Protein 6C10 (pdb70)

B-factor: mean 39.59, std 17.22, range [20.06, 131.2]

Sequence (244 aa):
DHPPVFQKKFYIGGVSEDARMFASVLRVKATDRDTGNYSAMAYRLIIPPIKEGKEGFVVETYTGLIKTAMLFHNMRRSYFKFQVIATDDYGKGLSGKADVLVSSVVNQLDMQVIVSNVPPTLVEKKIEDLTEILDRYVQEQIPGAKVVVESIGARRHGDAYSLEDYSKCDLTVYAIDPQTNRAIDRNELFKFLDGKLLDINKDFQPYYGEGGRILEIRTPEAVTSIKKRGESLGYTEGASRLVPR

Secondary structure (DSSP, 8-state):
---EEES-SEEEEEEETTPPTT-EEEE--EEETTT---TTPEEEEE----GGG---EEE-TTT-EEEE-S--TT-TT-EEEEEEEEETGGGTS-EEEEEEEEEEE-GGG-EEEEESS-HHHHHHTHHHHHHHHHHHHHHHSTT-EEEEEEEEEEEESGGG-EEEEEEEEEEEEEEETTTTEEPPHHHHHHHHHTTHHHHHHHHHHHH-TT--EEEEE--HHHHHHHHTT-SEE--TT-SS-EE-

Organism: Mus musculus (NCBI:txid10090)

Radius of gyration: 19.49 Å; Cα contacts (8 Å, |Δi|>4): 551; chains: 1; bounding box: 40×60×44 Å

Foldseek 3Di:
DDAWDKPDQEAEWEDELADDAFAWTDFIFTADPPPRDGQFKFKFKFFDDDPPPFDQWTADGRGRTITGHDHRHPPAFDKTKIKMKIAGRNNPHHMDIHIYMYGYHHLQQKKKFKKQAFLVLCVVCVVVLQVLLCVLVCVVAPPKGKYWPDKAFAFDDDLSHDGHRRIIITMIWIAHVVRSHTDRNVVSQCSCVVCQVVSQVSCDVRQDPPMGGPHMGRHSVQVVCVVVVPQWDDDPPDPDTGHD

Structure (mmCIF, N/CA/C/O backbone):
data_6C10
#
_entry.id   6C10
#
_cell.length_a   57.680
_cell.length_b   57.680
_cell.length_c   159.180
_cell.angle_alpha   90.00
_cell.angle_beta   90.00
_cell.angle_gamma   90.00
#
_symmetry.space_group_name_H-M   'P 43 21 2'
#
loop_
_entity.id
_entity.type
_entity.pdbx_description
1 polymer Protocadherin-15
2 non-polymer alpha-D-mannopyranose
3 water water
#
loop_
_atom_site.group_PDB
_atom_site.id
_atom_site.type_symbol
_atom_site.label_atom_id
_atom_site.label_alt_id
_atom_site.label_comp_id
_atom_site.label_asym_id
_atom_site.label_entity_id
_atom_site.label_seq_id
_atom_site.pdbx_PDB_ins_code
_atom_site.Cartn_x
_atom_site.Cartn_y
_atom_site.Cartn_z
_atom_site.occupancy
_atom_site.B_iso_or_equiv
_atom_site.auth_seq_id
_atom_site.auth_comp_id
_atom_site.auth_asym_id
_atom_site.auth_atom_id
_atom_site.pdbx_PDB_model_num
ATOM 1 N N . ASP A 1 4 ? -7.520 53.283 60.293 1.00 75.19 1144 ASP A N 1
ATOM 2 C CA . ASP A 1 4 ? -6.181 53.421 59.731 1.00 131.20 1144 ASP A CA 1
ATOM 3 C C . ASP A 1 4 ? -5.447 52.088 59.858 1.00 113.35 1144 ASP A C 1
ATOM 4 O O . ASP A 1 4 ? -5.162 51.632 60.965 1.00 95.20 1144 ASP A O 1
ATOM 9 N N . HIS A 1 5 ? -5.127 51.474 58.718 1.00 92.98 1145 HIS A N 1
ATOM 10 C CA . HIS A 1 5 ? -4.785 50.063 58.736 1.00 76.84 1145 HIS A CA 1
ATOM 11 C C . HIS A 1 5 ? -3.372 49.796 58.222 1.00 59.47 1145 HIS A C 1
ATOM 12 O O . HIS A 1 5 ? -2.889 50.497 57.330 1.00 56.32 1145 HIS A O 1
ATOM 19 N N . PRO A 1 6 ? -2.688 48.797 58.770 1.00 51.68 1146 PRO A N 1
ATOM 20 C CA . PRO A 1 6 ? -1.266 48.584 58.442 1.00 46.58 1146 PRO A CA 1
ATOM 21 C C . PRO A 1 6 ? -1.093 47.954 57.070 1.00 41.71 1146 PRO A C 1
ATOM 22 O O . PRO A 1 6 ? -2.039 47.372 56.520 1.00 43.38 1146 PRO A O 1
ATOM 26 N N . PRO A 1 7 ? 0.106 48.051 56.485 1.00 33.47 1147 PRO A N 1
ATOM 27 C CA . PRO A 1 7 ? 0.410 47.270 55.275 1.00 31.75 1147 PRO A CA 1
ATOM 28 C C . PRO A 1 7 ? 0.141 45.784 55.480 1.00 31.99 1147 PRO A C 1
ATOM 29 O O . PRO A 1 7 ? 0.312 45.241 56.576 1.00 32.10 1147 PRO A O 1
ATOM 33 N N . VAL A 1 8 ? -0.270 45.111 54.405 1.00 31.36 1148 VAL A N 1
ATOM 34 C CA . VAL A 1 8 ? -0.588 43.687 54.449 1.00 32.81 1148 VAL A CA 1
ATOM 35 C C . VAL A 1 8 ? 0.235 42.981 53.380 1.00 30.40 1148 VAL A C 1
ATOM 36 O O . VAL A 1 8 ? 0.148 43.332 52.195 1.00 33.58 1148 VAL A O 1
ATOM 40 N N . PHE A 1 9 ? 1.035 41.998 53.791 1.00 29.93 1149 PHE A N 1
ATOM 41 C CA . PHE A 1 9 ? 1.795 41.212 52.830 1.00 27.94 1149 PHE A CA 1
ATOM 42 C C . PHE A 1 9 ? 0.859 40.304 52.034 1.00 31.68 1149 PHE A C 1
ATOM 43 O O . PHE A 1 9 ? -0.173 39.846 52.530 1.00 33.26 1149 PHE A O 1
ATOM 51 N N . GLN A 1 10 ? 1.229 40.050 50.777 1.00 32.56 1150 GLN A N 1
ATOM 52 C CA . GLN A 1 10 ? 0.406 39.211 49.916 1.00 33.62 1150 GLN A CA 1
ATOM 53 C C . GLN A 1 10 ? 0.373 37.768 50.390 1.00 33.66 1150 GLN A C 1
ATOM 54 O O . GLN A 1 10 ? -0.607 37.061 50.123 1.00 36.55 1150 GLN A O 1
ATOM 60 N N . LYS A 1 11 ? 1.418 37.317 51.079 1.00 34.16 1151 LYS A N 1
ATOM 61 C CA . LYS A 1 11 ? 1.428 36.022 51.741 1.00 34.37 1151 LYS A CA 1
ATOM 62 C C . LYS A 1 11 ? 1.829 36.232 53.189 1.00 30.71 1151 LYS A C 1
ATOM 63 O O . LYS A 1 11 ? 2.682 37.071 53.478 1.00 31.98 1151 LYS A O 1
ATOM 69 N N . LYS A 1 12 ? 1.235 35.451 54.092 1.00 32.32 1152 LYS A N 1
ATOM 70 C CA . LYS A 1 12 ? 1.673 35.480 55.483 1.00 32.70 1152 LYS A CA 1
ATOM 71 C C . LYS A 1 12 ? 2.999 34.757 55.681 1.00 30.23 1152 LYS A C 1
ATOM 72 O O . LYS A 1 12 ? 3.679 34.996 56.686 1.00 30.28 1152 LYS A O 1
ATOM 78 N N . PHE A 1 13 ? 3.387 33.891 54.745 1.00 30.40 1153 PHE A N 1
ATOM 79 C CA . PHE A 1 13 ? 4.518 32.992 54.954 1.00 28.44 1153 PHE A CA 1
ATOM 80 C C . PHE A 1 13 ? 5.176 32.766 53.602 1.00 29.14 1153 PHE A C 1
ATOM 81 O O . PHE A 1 13 ? 4.596 32.095 52.739 1.00 33.08 1153 PHE A O 1
ATOM 89 N N . TYR A 1 14 ? 6.377 33.315 53.425 1.00 25.27 1154 TYR A N 1
ATOM 90 C CA . TYR A 1 14 ? 7.144 33.159 52.197 1.00 22.65 1154 TYR A CA 1
ATOM 91 C C . TYR A 1 14 ? 8.160 32.045 52.399 1.00 23.83 1154 TYR A C 1
ATOM 92 O O . TYR A 1 14 ? 8.931 32.070 53.366 1.00 26.63 1154 TYR A O 1
ATOM 101 N N . ILE A 1 15 ? 8.166 31.076 51.496 1.00 23.64 1155 ILE A N 1
ATOM 102 C CA . ILE A 1 15 ? 9.110 29.966 51.541 1.00 23.84 1155 ILE A CA 1
ATOM 103 C C . ILE A 1 15 ? 10.004 30.052 50.315 1.00 23.25 1155 ILE A C 1
ATOM 104 O O . ILE A 1 15 ? 9.515 30.258 49.198 1.00 26.85 1155 ILE A O 1
ATOM 109 N N . GLY A 1 16 ? 11.308 29.893 50.518 1.00 24.37 1156 GLY A N 1
ATOM 110 C CA . GLY A 1 16 ? 12.234 29.875 49.412 1.00 25.81 1156 GLY A CA 1
ATOM 111 C C . GLY A 1 16 ? 13.379 28.932 49.708 1.00 24.85 1156 GLY A C 1
ATOM 112 O O . GLY A 1 16 ? 13.415 28.267 50.751 1.00 22.97 1156 GLY A O 1
ATOM 113 N N . GLY A 1 17 ? 14.320 28.872 48.768 1.00 24.03 1157 GLY A N 1
ATOM 114 C CA . GLY A 1 17 ? 15.485 28.034 48.934 1.00 23.08 1157 GLY A CA 1
ATOM 115 C C . GLY A 1 17 ? 16.688 28.662 48.272 1.00 23.45 1157 GLY A C 1
ATOM 116 O O . GLY A 1 17 ? 16.573 29.575 47.444 1.00 26.63 1157 GLY A O 1
ATOM 117 N N . VAL A 1 18 ? 17.857 28.180 48.680 1.00 21.94 1158 VAL A N 1
ATOM 118 C CA . VAL A 1 18 ? 19.109 28.485 48.005 1.00 22.19 1158 VAL A CA 1
ATOM 119 C C . VAL A 1 18 ? 19.892 27.189 47.892 1.00 23.83 1158 VAL A C 1
ATOM 120 O O . VAL A 1 18 ? 19.818 26.319 48.768 1.00 26.03 1158 VAL A O 1
ATOM 124 N N . SER A 1 19 ? 20.660 27.071 46.819 1.00 25.26 1159 SER A N 1
ATOM 125 C CA . SER A 1 19 ? 21.558 25.936 46.716 1.00 28.36 1159 SER A CA 1
ATOM 126 C C . SER A 1 19 ? 22.885 26.257 47.402 1.00 24.89 1159 SER A C 1
ATOM 127 O O . SER A 1 19 ? 23.236 27.422 47.622 1.00 24.52 1159 SER A O 1
ATOM 130 N N . GLU A 1 20 ? 23.621 25.196 47.740 1.00 25.02 1160 GLU A N 1
ATOM 131 C CA . GLU A 1 20 ? 24.917 25.367 48.391 1.00 24.62 1160 GLU A CA 1
ATOM 132 C C .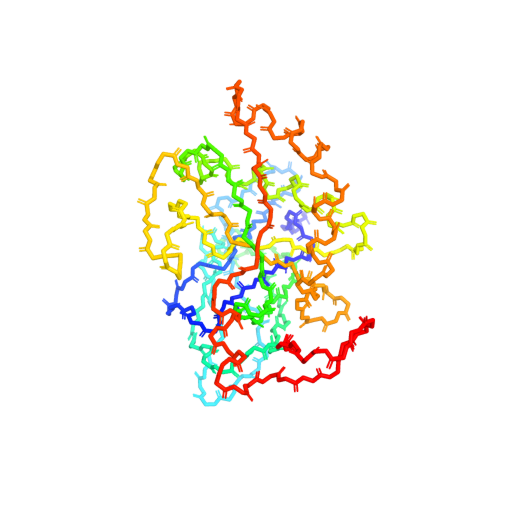 GLU A 1 20 ? 25.843 26.251 47.579 1.00 29.62 1160 GLU A C 1
ATOM 133 O O . GLU A 1 20 ? 26.705 26.930 48.149 1.00 36.01 1160 GLU A O 1
ATOM 139 N N . ASP A 1 21 ? 25.700 26.248 46.258 1.00 29.29 1161 ASP A N 1
ATOM 140 C CA . ASP A 1 21 ? 26.596 27.011 45.401 1.00 31.99 1161 ASP A CA 1
ATOM 141 C C . ASP A 1 21 ? 26.017 28.357 44.969 1.00 31.99 1161 ASP A C 1
ATOM 142 O O . ASP A 1 21 ? 26.496 28.943 43.994 1.00 34.48 1161 ASP A O 1
ATOM 147 N N . ALA A 1 22 ? 25.022 28.876 45.687 1.00 27.19 1162 ALA A N 1
ATOM 148 C CA . ALA A 1 22 ? 24.455 30.169 45.327 1.00 25.04 1162 ALA A CA 1
ATOM 149 C C . ALA A 1 22 ? 25.509 31.262 45.454 1.00 27.40 1162 ALA A C 1
ATOM 150 O O . ALA A 1 22 ? 26.282 31.302 46.414 1.00 29.47 1162 ALA A O 1
ATOM 152 N N . ARG A 1 23 ? 25.526 32.166 44.483 1.00 29.06 1163 ARG A N 1
ATOM 153 C CA . ARG A 1 23 ? 26.441 33.293 44.528 1.00 31.98 1163 ARG A CA 1
ATOM 154 C C . ARG A 1 23 ? 25.976 34.366 45.487 1.00 28.87 1163 ARG A C 1
ATOM 155 O O . ARG A 1 23 ? 24.785 34.513 45.759 1.00 29.47 1163 ARG A O 1
ATOM 163 N N . MET A 1 24 ? 26.936 35.184 45.923 1.00 26.86 1164 MET A N 1
ATOM 164 C CA . MET A 1 24 ? 26.627 36.311 46.792 1.00 27.74 1164 MET A CA 1
ATOM 165 C C . MET A 1 24 ? 25.607 37.229 46.140 1.00 25.97 1164 MET A C 1
ATOM 166 O O . MET A 1 24 ? 25.729 37.580 44.962 1.00 27.53 1164 MET A O 1
ATOM 171 N N . PHE A 1 25 ? 24.596 37.612 46.921 1.00 25.89 1165 PHE A N 1
ATOM 172 C CA . PHE A 1 25 ? 23.548 38.523 46.478 1.00 26.27 1165 PHE A CA 1
ATOM 173 C C . PHE A 1 25 ? 22.686 37.931 45.364 1.00 27.23 1165 PHE A C 1
ATOM 174 O O . PHE A 1 25 ? 22.082 38.660 44.576 1.00 30.58 1165 PHE A O 1
ATOM 182 N N . ALA A 1 26 ? 22.581 36.605 45.340 1.00 26.54 1166 ALA A N 1
ATOM 183 C CA . ALA A 1 26 ? 21.653 35.941 44.434 1.00 26.55 1166 ALA A CA 1
ATOM 184 C C . ALA A 1 26 ? 20.220 36.220 44.865 1.00 27.63 1166 ALA A C 1
ATOM 185 O O . ALA A 1 26 ? 19.924 36.321 46.055 1.00 27.82 1166 ALA A O 1
ATOM 187 N N . SER A 1 27 ? 19.326 36.338 43.888 1.00 30.10 1167 SER A N 1
ATOM 188 C CA . SER A 1 27 ? 17.914 36.535 44.182 1.00 30.11 1167 SER A CA 1
ATOM 189 C C . SER A 1 27 ? 17.345 35.276 44.828 1.00 28.48 1167 SER A C 1
ATOM 190 O O . SER A 1 27 ? 17.593 34.158 44.365 1.00 32.91 1167 SER A O 1
ATOM 193 N N . VAL A 1 28 ? 16.603 35.456 45.918 1.00 26.15 1168 VAL A N 1
ATOM 194 C CA . VAL A 1 28 ? 15.970 34.331 46.594 1.00 26.52 1168 VAL A CA 1
ATOM 195 C C . VAL A 1 28 ? 14.479 34.347 46.310 1.00 28.37 1168 VAL A C 1
ATOM 196 O O . VAL A 1 28 ? 13.925 33.391 45.753 1.00 30.76 1168 VAL A O 1
ATOM 200 N N . LEU A 1 29 ? 13.823 35.439 46.682 1.00 26.33 1169 LEU A N 1
ATOM 201 C CA . LEU A 1 29 ? 12.404 35.607 46.404 1.00 26.61 1169 LEU A CA 1
ATOM 202 C C . LEU A 1 29 ? 12.068 37.076 46.616 1.00 25.03 1169 LEU A C 1
ATOM 203 O O . LEU A 1 29 ? 12.847 37.829 47.201 1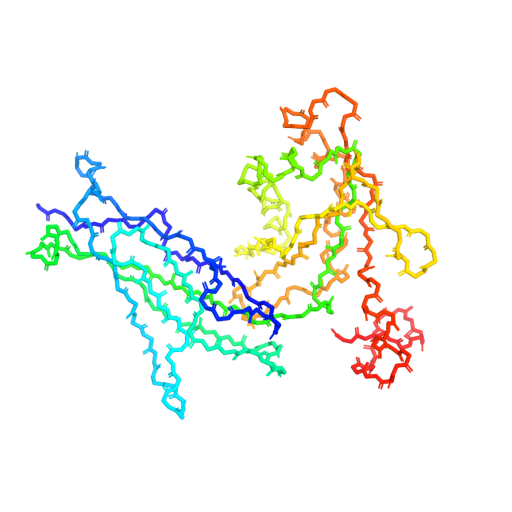.00 28.50 1169 LEU A O 1
ATOM 208 N N . ARG A 1 30 ? 10.899 37.480 46.124 1.00 26.96 1170 ARG A N 1
ATOM 209 C CA . ARG A 1 30 ? 10.439 38.856 46.239 1.00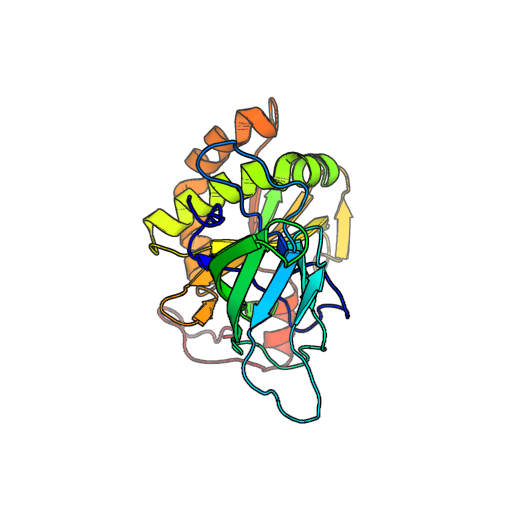 27.92 1170 ARG A CA 1
ATOM 210 C C . ARG A 1 30 ? 9.183 38.902 47.098 1.00 30.32 1170 ARG A C 1
ATOM 211 O O . ARG A 1 30 ? 8.261 38.103 46.911 1.00 35.70 1170 ARG A O 1
ATOM 219 N N . VAL A 1 31 ? 9.152 39.829 48.043 1.00 25.85 1171 VAL A N 1
ATOM 220 C CA . VAL A 1 31 ? 7.977 40.048 48.870 1.00 24.43 1171 VAL A CA 1
ATOM 221 C C . VAL A 1 31 ? 7.307 41.347 48.441 1.00 27.55 1171 VAL A C 1
ATOM 222 O O . VAL A 1 31 ? 7.921 42.223 47.822 1.00 29.92 1171 VAL A O 1
ATOM 226 N N . LYS A 1 32 ? 6.025 41.473 48.785 1.00 27.55 1172 LYS A N 1
ATOM 227 C CA . LYS A 1 32 ? 5.278 42.687 48.484 1.00 27.72 1172 LYS A CA 1
ATOM 228 C C . LYS A 1 32 ? 4.161 42.854 49.503 1.00 28.29 1172 LYS A C 1
ATOM 229 O O . LYS A 1 32 ? 3.458 41.892 49.826 1.00 30.66 1172 LYS A O 1
ATOM 235 N N . ALA A 1 33 ? 4.022 44.073 50.025 1.00 27.86 1173 ALA A N 1
ATOM 236 C CA . ALA A 1 33 ? 2.909 44.437 50.888 1.00 28.84 1173 ALA A CA 1
ATOM 237 C C . ALA A 1 33 ? 2.183 45.637 50.296 1.00 31.57 1173 ALA A C 1
ATOM 238 O O . ALA A 1 33 ? 2.786 46.476 49.620 1.00 32.69 1173 ALA A O 1
ATOM 240 N N . THR A 1 34 ? 0.878 45.716 50.557 1.00 33.27 1174 THR A N 1
ATOM 241 C CA . THR A 1 34 ? 0.064 46.824 50.080 1.00 34.59 1174 THR A CA 1
ATOM 242 C C . THR A 1 34 ? -0.849 47.313 51.197 1.00 36.93 1174 THR A C 1
ATOM 243 O O . THR A 1 34 ? -1.126 46.601 52.165 1.00 37.06 1174 THR A O 1
ATOM 247 N N . ASP A 1 35 ? -1.325 48.545 51.026 1.00 38.22 1175 ASP A N 1
ATOM 248 C CA . ASP A 1 35 ? -2.353 49.113 51.889 1.00 46.36 1175 ASP A CA 1
ATOM 249 C C . ASP A 1 35 ? -3.709 48.482 51.570 1.00 50.42 1175 ASP A C 1
ATOM 250 O O . ASP A 1 35 ? -4.151 48.490 50.420 1.00 55.27 1175 ASP A O 1
ATOM 255 N N . ARG A 1 36 ? -4.364 47.939 52.602 1.00 56.53 1176 ARG A N 1
ATOM 256 C CA . ARG A 1 36 ? -5.669 47.288 52.498 1.00 62.94 1176 ARG A CA 1
ATOM 257 C C . ARG A 1 36 ? -6.746 48.177 51.895 1.00 66.43 1176 ARG A C 1
ATOM 258 O O . ARG A 1 36 ? -7.607 47.662 51.176 1.00 67.43 1176 ARG A O 1
ATOM 266 N N . ASP A 1 37 ? -6.694 49.494 52.120 1.00 68.63 1177 ASP A N 1
ATOM 267 C CA . ASP A 1 37 ? -7.788 50.367 51.704 1.00 72.21 1177 ASP A CA 1
ATOM 268 C C . ASP A 1 37 ? -7.566 50.984 50.326 1.00 71.31 1177 ASP A C 1
ATOM 269 O O . ASP A 1 37 ? -8.524 51.150 49.561 1.00 73.70 1177 ASP A O 1
ATOM 274 N N . THR A 1 38 ? -6.319 51.297 49.976 1.00 65.35 1178 THR A N 1
ATOM 275 C CA . THR A 1 38 ? -6.022 51.957 48.713 1.00 60.59 1178 THR A CA 1
ATOM 276 C C . THR A 1 38 ? -5.303 51.071 47.704 1.00 59.89 1178 THR A C 1
ATOM 277 O O . THR A 1 38 ? -5.251 51.425 46.518 1.00 59.27 1178 THR A O 1
ATOM 281 N N . GLY A 1 39 ? -4.760 49.935 48.129 1.00 57.47 1179 GLY A N 1
ATOM 282 C CA . GLY A 1 39 ? -3.908 49.146 47.268 1.00 53.09 1179 GLY A CA 1
ATOM 283 C C . GLY A 1 39 ? -2.536 49.732 47.026 1.00 51.04 1179 GLY A C 1
ATOM 284 O O . GLY A 1 39 ? -1.766 49.159 46.248 1.00 49.42 1179 GLY A O 1
ATOM 285 N N . ASN A 1 40 ? -2.203 50.850 47.669 1.00 48.36 1180 ASN A N 1
ATOM 286 C CA . ASN A 1 40 ? -0.927 51.506 47.436 1.00 47.18 1180 ASN A CA 1
ATOM 287 C C . ASN A 1 40 ? 0.223 50.661 47.974 1.00 43.38 1180 ASN A C 1
ATOM 288 O O . ASN A 1 40 ? 0.092 49.954 48.977 1.00 45.12 1180 ASN A O 1
ATOM 293 N N . TYR A 1 41 ? 1.362 50.738 47.282 1.00 39.47 1181 TYR A N 1
ATOM 294 C CA . TYR A 1 41 ? 2.577 50.095 47.768 1.00 37.64 1181 TYR A CA 1
ATOM 295 C C . TYR A 1 41 ? 3.836 50.846 47.343 1.00 37.52 1181 TYR A C 1
ATOM 296 O O . TYR A 1 41 ? 4.939 50.315 47.526 1.00 37.11 1181 TYR A O 1
ATOM 305 N N . SER A 1 42 ? 3.717 52.065 46.813 1.00 38.50 1182 SER A N 1
ATOM 306 C CA . SER A 1 42 ? 4.845 52.776 46.227 1.00 40.35 1182 SER A CA 1
ATOM 307 C C . SER A 1 42 ? 5.817 53.316 47.262 1.00 39.17 1182 SER A C 1
ATOM 308 O O . SER A 1 42 ? 6.938 53.690 46.899 1.00 41.57 1182 SER A O 1
ATOM 311 N N . ALA A 1 43 ? 5.424 53.371 48.533 1.00 35.34 1183 ALA A N 1
ATOM 312 C CA . ALA A 1 43 ? 6.264 53.951 49.574 1.00 31.15 1183 ALA A CA 1
ATOM 313 C C . ALA A 1 43 ? 6.656 52.929 50.628 1.00 28.51 1183 ALA A C 1
ATOM 314 O O . ALA A 1 43 ? 7.116 53.307 51.708 1.00 30.37 1183 ALA A O 1
ATOM 316 N N . MET A 1 44 ? 6.495 51.642 50.342 1.00 27.57 1184 MET A N 1
ATOM 317 C CA . MET A 1 44 ? 6.785 50.618 51.336 1.00 26.74 1184 MET A CA 1
ATOM 318 C C . MET A 1 44 ? 8.286 50.429 51.485 1.00 24.86 1184 MET A C 1
ATOM 319 O O . MET A 1 44 ? 8.993 50.227 50.496 1.00 29.98 1184 MET A O 1
ATOM 324 N N . ALA A 1 45 ? 8.763 50.468 52.728 1.00 25.19 1185 ALA A N 1
ATOM 325 C CA . ALA A 1 45 ? 10.147 50.152 53.050 1.00 24.79 1185 ALA A CA 1
ATOM 326 C C . ALA A 1 45 ? 10.190 48.751 53.655 1.00 22.53 1185 ALA A C 1
ATOM 327 O O . ALA A 1 45 ? 9.530 48.491 54.670 1.00 24.76 1185 ALA A O 1
ATOM 329 N N . TYR A 1 46 ? 10.965 47.856 53.041 1.00 23.29 1186 TYR A N 1
ATOM 330 C CA . TYR A 1 46 ? 11.075 46.474 53.483 1.00 22.53 1186 TYR A CA 1
ATOM 331 C C . TYR A 1 46 ? 12.341 46.281 54.302 1.00 23.12 1186 TYR A C 1
ATOM 332 O O . TYR A 1 46 ? 13.393 46.828 53.958 1.00 23.97 1186 TYR A O 1
ATOM 341 N N . ARG A 1 47 ? 12.227 45.501 55.383 1.00 22.58 1187 ARG A N 1
ATOM 342 C CA . ARG A 1 47 ? 13.355 45.159 56.244 1.00 20.91 1187 ARG A CA 1
ATOM 343 C C . ARG A 1 47 ? 13.220 43.712 56.687 1.00 22.58 1187 ARG A C 1
ATOM 344 O O . ARG A 1 47 ? 12.113 43.174 56.756 1.00 25.05 1187 ARG A O 1
ATOM 352 N N . LEU A 1 48 ? 14.360 43.070 56.959 1.00 21.26 1188 LEU A N 1
ATOM 353 C CA . LEU A 1 48 ? 14.379 41.713 57.481 1.00 20.06 1188 LEU A CA 1
ATOM 354 C C . LEU A 1 48 ? 14.721 41.739 58.967 1.00 21.40 1188 LEU A C 1
ATOM 355 O O . LEU A 1 48 ? 15.513 42.568 59.425 1.00 23.06 1188 LEU A O 1
ATOM 360 N N . ILE A 1 49 ? 14.116 40.821 59.718 1.00 21.56 1189 ILE A N 1
ATOM 361 C CA . ILE A 1 49 ? 14.452 40.609 61.124 1.00 21.59 1189 ILE A CA 1
ATOM 362 C C . ILE A 1 49 ? 14.990 39.183 61.231 1.00 23.31 1189 ILE A C 1
ATOM 363 O O . ILE A 1 49 ? 14.220 38.213 61.222 1.00 24.81 1189 ILE A O 1
ATOM 368 N N . ILE A 1 50 ? 16.312 39.056 61.335 1.00 24.31 1190 ILE A N 1
ATOM 369 C CA . ILE A 1 50 ? 17.038 37.789 61.291 1.00 25.44 1190 ILE A CA 1
ATOM 370 C C . ILE A 1 50 ? 17.768 37.612 62.616 1.00 25.05 1190 ILE A C 1
ATOM 371 O O . ILE A 1 50 ? 18.361 38.577 63.122 1.00 27.47 1190 ILE A O 1
ATOM 376 N N . PRO A 1 51 ? 17.757 36.419 63.204 1.00 27.12 1191 PRO A N 1
ATOM 377 C CA . PRO A 1 51 ? 18.496 36.188 64.447 1.00 27.97 1191 PRO A CA 1
ATOM 378 C C . PRO A 1 51 ? 19.993 36.308 64.219 1.00 30.32 1191 PRO A C 1
ATOM 379 O O . PRO A 1 51 ? 20.469 36.249 63.075 1.00 31.68 1191 PRO A O 1
ATOM 383 N N . PRO A 1 52 ? 20.771 36.461 65.288 1.00 32.60 1192 PRO A N 1
ATOM 384 C CA . PRO A 1 52 ? 22.225 36.591 65.130 1.00 32.71 1192 PRO A CA 1
ATOM 385 C C . PRO A 1 52 ? 22.832 35.362 64.467 1.00 30.80 1192 PRO A C 1
ATOM 386 O O . PRO A 1 52 ? 22.465 34.222 64.767 1.00 30.36 1192 PRO A O 1
ATOM 390 N N . ILE A 1 53 ? 23.768 35.610 63.553 1.00 35.05 1193 ILE A N 1
ATOM 391 C CA . ILE A 1 53 ? 24.525 34.563 62.878 1.00 36.59 1193 ILE A CA 1
ATOM 392 C C . ILE A 1 53 ? 25.998 34.741 63.229 1.00 46.28 1193 ILE A C 1
ATOM 393 O O . ILE A 1 53 ? 26.476 35.872 63.373 1.00 48.95 1193 ILE A O 1
ATOM 398 N N . LYS A 1 54 ? 26.710 33.624 63.378 1.00 50.51 1194 LYS A N 1
ATOM 399 C CA . LYS A 1 54 ? 28.105 33.655 63.795 1.00 50.91 1194 LYS A CA 1
ATOM 400 C C . LYS A 1 54 ? 28.970 34.371 62.758 1.00 51.49 1194 LYS A C 1
ATOM 401 O O . LYS A 1 54 ? 28.583 34.556 61.603 1.00 48.21 1194 LYS A O 1
ATOM 407 N N . GLU A 1 55 ? 30.159 34.791 63.199 1.00 50.27 1195 GLU A N 1
ATOM 408 C CA . GLU A 1 55 ? 31.244 35.248 62.330 1.00 50.58 1195 GLU A CA 1
ATOM 409 C C . GLU A 1 55 ? 30.918 36.511 61.532 1.00 52.18 1195 GLU A C 1
ATOM 410 O O . GLU A 1 55 ? 31.548 36.771 60.497 1.00 47.74 1195 GLU A O 1
ATOM 416 N N . GLY A 1 56 ? 29.964 37.318 61.989 1.00 52.88 1196 GLY A N 1
ATOM 417 C CA . GLY A 1 56 ? 29.620 38.528 61.277 1.00 50.24 1196 GLY A CA 1
ATOM 418 C C . GLY A 1 56 ? 28.845 38.314 59.998 1.00 47.20 1196 GLY A C 1
ATOM 419 O O . GLY A 1 56 ? 28.661 39.271 59.235 1.00 46.30 1196 GLY A O 1
ATOM 420 N N . LYS A 1 57 ? 28.397 37.091 59.727 1.00 42.54 1197 LYS A N 1
ATOM 421 C CA . LYS A 1 57 ? 27.550 36.858 58.565 1.00 36.37 1197 LYS A CA 1
ATOM 422 C C . LYS A 1 57 ? 26.145 37.386 58.826 1.00 36.03 1197 LYS A C 1
ATOM 423 O O . LYS A 1 57 ? 25.662 37.412 59.961 1.00 36.78 1197 LYS A O 1
ATOM 429 N N . GLU A 1 58 ? 25.484 37.817 57.757 1.00 35.22 1198 GLU A N 1
ATOM 430 C CA . GLU A 1 58 ? 24.180 38.442 57.893 1.00 31.05 1198 GLU A CA 1
ATOM 431 C C . GLU A 1 58 ? 23.052 37.632 57.289 1.00 27.19 1198 GLU A C 1
ATOM 432 O O . GLU A 1 58 ? 21.888 38.010 57.459 1.00 28.52 1198 GLU A O 1
ATOM 438 N N . GLY A 1 59 ? 23.364 36.544 56.586 1.00 28.42 1199 GLY A N 1
ATOM 439 C CA . GLY A 1 59 ? 22.349 35.668 56.041 1.00 30.01 1199 GLY A CA 1
ATOM 440 C C . GLY A 1 59 ? 21.754 36.152 54.740 1.00 27.57 1199 GLY A C 1
ATOM 441 O O . GLY A 1 59 ? 22.079 35.638 53.664 1.00 27.34 1199 GLY A O 1
ATOM 442 N N . PHE A 1 60 ? 20.873 37.145 54.841 1.00 24.67 1200 PHE A N 1
ATOM 443 C CA . PHE A 1 60 ? 20.143 37.687 53.708 1.00 23.67 1200 PHE A CA 1
ATOM 444 C C . PHE A 1 60 ? 19.979 39.186 53.904 1.00 23.03 1200 PHE A C 1
ATOM 445 O O . PHE A 1 60 ? 20.045 39.690 55.031 1.00 24.99 1200 PHE A O 1
ATOM 453 N N . VAL A 1 61 ? 19.783 39.897 52.783 1.00 23.07 1201 VAL A N 1
ATOM 454 C CA . VAL A 1 61 ? 19.363 41.293 52.777 1.00 23.41 1201 VAL A CA 1
ATOM 455 C C . VAL A 1 61 ? 18.079 41.408 51.969 1.00 22.32 1201 VAL A C 1
ATOM 456 O O . VAL A 1 61 ? 17.727 40.514 51.198 1.00 24.74 1201 VAL A O 1
ATOM 460 N N . VAL A 1 62 ? 17.369 42.514 52.156 1.00 22.73 1202 VAL A N 1
ATOM 461 C CA . VAL A 1 62 ? 16.244 42.849 51.283 1.00 20.94 1202 VAL A CA 1
ATOM 462 C C . VAL A 1 62 ? 16.468 44.231 50.693 1.00 21.50 1202 VAL A C 1
ATOM 463 O O . VAL A 1 62 ? 16.903 45.152 51.390 1.00 26.70 1202 VAL A O 1
ATOM 467 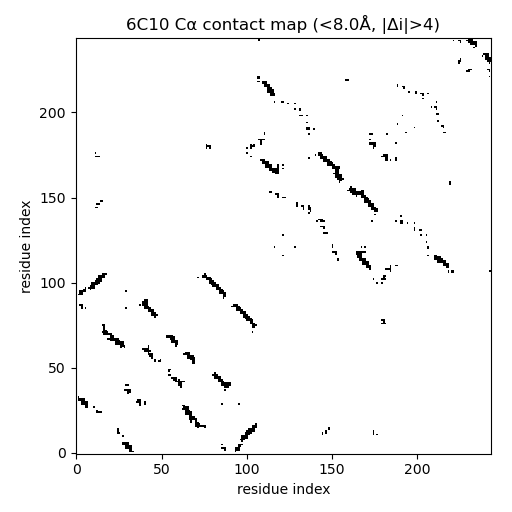N N . GLU A 1 63 ? 16.196 44.368 49.395 1.00 23.11 1203 GLU A N 1
ATOM 468 C CA . GLU A 1 63 ? 16.187 45.684 48.767 1.00 26.28 1203 GLU A CA 1
ATOM 469 C C . GLU A 1 63 ? 15.040 46.501 49.348 1.00 24.82 1203 GLU A C 1
ATOM 470 O O . GLU A 1 63 ? 13.875 46.107 49.245 1.00 27.08 1203 GLU A O 1
ATOM 476 N N . THR A 1 64 ? 15.385 47.625 49.985 1.00 23.88 1204 THR A N 1
ATOM 477 C CA . THR A 1 64 ? 14.428 48.342 50.824 1.00 23.26 1204 THR A CA 1
ATOM 478 C C . THR A 1 64 ? 13.165 48.721 50.063 1.00 26.08 1204 THR A C 1
ATOM 479 O O . THR A 1 64 ? 12.061 48.671 50.615 1.00 27.44 1204 THR A O 1
ATOM 483 N N . TYR A 1 65 ? 13.291 49.100 48.789 1.00 27.69 1205 TYR A N 1
ATOM 484 C CA . TYR A 1 65 ? 12.135 49.616 48.070 1.00 29.89 1205 TYR A CA 1
ATOM 485 C C . TYR A 1 65 ? 11.658 48.730 46.927 1.00 31.95 1205 TYR A C 1
ATOM 486 O O . TYR A 1 65 ? 10.774 49.140 46.174 1.00 40.09 1205 TYR A O 1
ATOM 495 N N . THR A 1 66 ? 12.206 47.529 46.781 1.00 29.53 1206 THR A N 1
ATOM 496 C CA . THR A 1 66 ? 11.695 46.590 45.792 1.00 30.75 1206 THR A CA 1
ATOM 497 C C . THR A 1 66 ? 11.202 45.290 46.401 1.00 28.92 1206 THR A C 1
ATOM 498 O O . THR A 1 66 ? 10.495 44.540 45.718 1.00 30.78 1206 THR A O 1
ATOM 502 N N . GLY A 1 67 ? 11.581 44.979 47.639 1.00 26.42 1207 GLY A N 1
ATOM 503 C CA . GLY A 1 67 ? 11.185 43.743 48.265 1.00 25.89 1207 GLY A CA 1
ATOM 504 C C . GLY A 1 67 ? 11.977 42.520 47.848 1.00 25.16 1207 GLY A C 1
ATOM 505 O O . GLY A 1 67 ? 11.616 41.410 48.249 1.00 26.68 1207 GLY A O 1
ATOM 506 N N . LEU A 1 68 ? 13.060 42.673 47.079 1.00 23.95 1208 LEU A N 1
ATOM 507 C CA . LEU A 1 68 ? 13.838 41.522 46.641 1.00 24.51 1208 LEU A CA 1
ATOM 508 C C . LEU A 1 68 ? 14.760 41.057 47.767 1.00 24.53 1208 LEU A C 1
ATOM 509 O O . LEU A 1 68 ? 15.634 41.804 48.218 1.00 26.68 1208 LEU A O 1
ATOM 514 N N . ILE A 1 69 ? 14.568 39.824 48.219 1.00 25.35 1209 ILE A N 1
ATOM 515 C CA . ILE A 1 69 ? 15.462 39.207 49.195 1.00 23.51 1209 ILE A CA 1
ATOM 516 C C . ILE A 1 69 ? 16.613 38.535 48.456 1.00 23.49 1209 ILE A C 1
ATOM 517 O O . ILE A 1 69 ? 16.401 37.754 47.512 1.00 24.15 1209 ILE A O 1
ATOM 522 N N . LYS A 1 70 ? 17.837 38.829 48.883 1.00 23.46 1210 LYS A N 1
ATOM 523 C CA . LYS A 1 70 ? 19.049 38.299 48.274 1.00 25.11 1210 LYS A CA 1
ATOM 524 C C . LYS A 1 70 ? 19.944 37.677 49.339 1.00 24.82 1210 LYS A C 1
ATOM 525 O O . LYS A 1 70 ? 19.903 38.051 50.513 1.00 25.45 1210 LYS A O 1
ATOM 531 N N . THR A 1 71 ? 20.779 36.730 48.916 1.00 23.78 1211 THR A N 1
ATOM 532 C CA . THR A 1 71 ? 21.735 36.141 49.843 1.00 23.88 1211 THR A CA 1
ATOM 533 C C . THR A 1 71 ? 22.801 37.165 50.231 1.00 25.49 1211 THR A C 1
ATOM 534 O O . THR A 1 71 ? 23.160 38.055 49.457 1.00 26.22 1211 THR A O 1
ATOM 538 N N . ALA A 1 72 ? 23.302 37.046 51.456 1.00 23.78 1212 ALA A N 1
ATOM 539 C CA . ALA A 1 72 ? 24.383 37.901 51.928 1.00 26.08 1212 ALA A CA 1
ATOM 540 C C . ALA A 1 72 ? 25.565 37.099 52.459 1.00 26.27 1212 ALA A C 1
ATOM 541 O O . ALA A 1 72 ? 26.457 37.671 53.099 1.00 29.37 1212 ALA A O 1
ATOM 543 N N . MET A 1 73 ? 25.594 35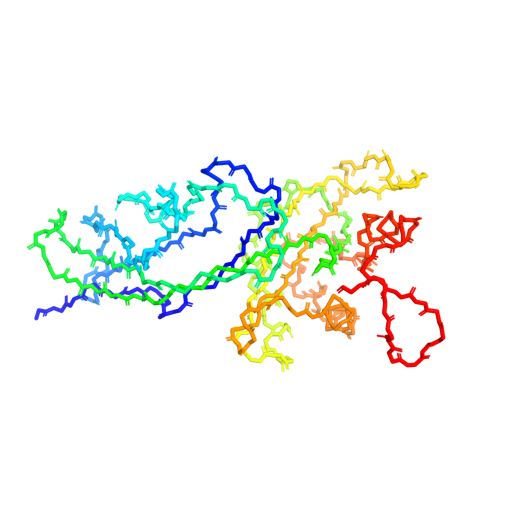.793 52.205 1.00 26.05 1213 MET A N 1
ATOM 544 C CA . MET A 1 73 ? 26.686 34.920 52.603 1.00 28.12 1213 MET A CA 1
ATOM 545 C C . MET A 1 73 ? 26.677 33.721 51.667 1.00 28.05 1213 MET A C 1
ATOM 546 O O . MET A 1 73 ? 25.702 33.481 50.949 1.00 26.97 1213 MET A O 1
ATOM 551 N N . LEU A 1 74 ? 27.784 32.986 51.658 1.00 25.39 1214 LEU A N 1
ATOM 552 C CA . LEU A 1 74 ? 27.859 31.733 50.922 1.00 27.14 1214 LEU A CA 1
ATOM 553 C C . LEU A 1 74 ? 27.309 30.579 51.759 1.00 25.94 1214 LEU A C 1
ATOM 554 O O . LEU A 1 74 ? 27.285 30.621 52.995 1.00 28.80 1214 LEU A O 1
ATOM 559 N N . PHE A 1 75 ? 26.885 29.518 51.067 1.00 25.35 1215 PHE A N 1
ATOM 560 C CA . PHE A 1 75 ? 26.219 28.388 51.711 1.00 24.57 1215 PHE A CA 1
ATOM 561 C C . PHE A 1 75 ? 26.928 27.062 51.442 1.00 25.12 1215 PHE A C 1
ATOM 562 O O . PHE A 1 75 ? 26.295 26.000 51.450 1.00 26.21 1215 PHE A O 1
ATOM 570 N N . HIS A 1 76 ? 28.244 27.105 51.238 1.00 27.76 1216 HIS A N 1
ATOM 571 C CA . HIS A 1 76 ? 29.015 25.895 50.977 1.00 29.93 1216 HIS A CA 1
ATOM 572 C C . HIS A 1 76 ? 28.806 24.876 52.090 1.00 27.48 1216 HIS A C 1
ATOM 573 O O . HIS A 1 76 ? 28.892 25.205 53.278 1.00 28.03 1216 HIS A O 1
ATOM 580 N N . ASN A 1 77 ? 28.511 23.639 51.697 1.00 26.16 1217 ASN A N 1
ATOM 581 C CA . ASN A 1 77 ? 28.352 22.500 52.592 1.00 27.03 1217 ASN A CA 1
ATOM 582 C C . ASN A 1 77 ? 27.167 22.619 53.534 1.00 27.47 1217 ASN A C 1
ATOM 583 O O . ASN A 1 77 ? 27.101 21.870 54.521 1.00 31.52 1217 ASN A O 1
ATOM 588 N N . MET A 1 78 ? 26.225 23.529 53.273 1.00 24.86 1218 MET A N 1
ATOM 589 C CA . MET A 1 78 ? 25.156 23.801 54.224 1.00 23.71 1218 MET A CA 1
ATOM 590 C C . MET A 1 78 ? 23.822 23.179 53.832 1.00 21.78 1218 MET A C 1
ATOM 591 O O . MET A 1 78 ? 22.779 23.597 54.346 1.00 24.10 1218 MET A O 1
ATOM 596 N N . ARG A 1 79 ? 23.834 22.155 52.986 1.00 22.29 1219 ARG A N 1
ATOM 597 C CA . ARG A 1 79 ? 22.596 21.432 52.711 1.00 23.97 1219 ARG A CA 1
ATOM 598 C C . ARG A 1 79 ? 21.891 21.072 54.016 1.00 24.20 1219 ARG A C 1
ATOM 599 O O . ARG A 1 79 ? 22.503 20.519 54.941 1.00 25.63 1219 ARG A O 1
ATOM 607 N N . ARG A 1 80 ? 20.595 21.403 54.080 1.00 23.66 1220 ARG A N 1
ATOM 608 C CA . ARG A 1 80 ? 19.647 21.178 55.171 1.00 23.31 1220 ARG A CA 1
ATOM 609 C C . ARG A 1 80 ? 19.652 22.277 56.226 1.00 22.05 1220 ARG A C 1
ATOM 610 O O . ARG A 1 80 ? 18.778 22.279 57.102 1.00 23.88 1220 ARG A O 1
ATOM 618 N N . SER A 1 81 ? 20.577 23.231 56.148 1.00 21.41 1221 SER A N 1
ATOM 619 C CA . SER A 1 81 ? 20.452 24.412 56.980 1.00 22.71 1221 SER A CA 1
ATOM 620 C C . SER A 1 81 ? 19.156 25.132 56.641 1.00 22.54 1221 SER A C 1
ATOM 621 O O . SER A 1 81 ? 18.644 25.046 55.516 1.00 23.50 1221 SER A O 1
ATOM 624 N N . TYR A 1 82 ? 18.620 25.854 57.620 1.00 22.15 1222 TYR A N 1
ATOM 625 C CA . TYR A 1 82 ? 17.384 26.592 57.418 1.00 20.52 1222 TYR A CA 1
ATOM 626 C C . TYR A 1 82 ? 17.417 27.907 58.170 1.00 20.84 1222 TYR A C 1
ATOM 627 O O . TYR A 1 82 ? 17.978 28.010 59.273 1.00 23.62 1222 TYR A O 1
ATOM 636 N N . PHE A 1 83 ? 16.791 28.911 57.563 1.00 20.68 1223 PHE A N 1
ATOM 637 C CA . PHE A 1 83 ? 16.774 30.259 58.100 1.00 21.62 1223 PHE A CA 1
ATOM 638 C C . PHE A 1 83 ? 15.325 30.696 58.231 1.00 23.05 1223 PHE A C 1
ATOM 639 O O . PHE A 1 83 ? 14.64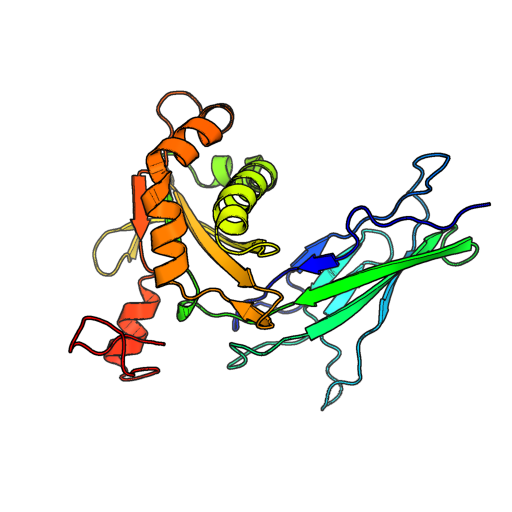2 30.922 57.224 1.00 24.18 1223 PHE A O 1
ATOM 647 N N . LYS A 1 84 ? 14.840 30.752 59.465 1.00 24.62 1224 LYS A N 1
ATOM 648 C CA . LYS A 1 84 ? 13.513 31.267 59.766 1.00 24.38 1224 LYS A CA 1
ATOM 649 C C . LYS A 1 84 ? 13.666 32.694 60.264 1.00 24.72 1224 LYS A C 1
ATOM 650 O O . LYS A 1 84 ? 14.406 32.942 61.222 1.00 27.97 1224 LYS A O 1
ATOM 656 N N . PHE A 1 85 ? 13.015 33.633 59.582 1.00 24.02 1225 PHE A N 1
ATOM 657 C CA . PHE A 1 85 ? 13.114 35.044 59.925 1.00 21.92 1225 PHE A CA 1
ATOM 658 C C . PHE A 1 85 ? 11.808 35.740 59.561 1.00 23.68 1225 PHE A C 1
ATOM 659 O O . PHE A 1 85 ? 10.855 35.113 59.087 1.00 26.15 1225 PHE A O 1
ATOM 667 N N . GLN A 1 86 ? 11.762 37.039 59.811 1.00 24.12 1226 GLN A N 1
ATOM 668 C CA . GLN A 1 86 ? 10.611 37.845 59.451 1.00 21.05 1226 GLN A CA 1
ATOM 669 C C . GLN A 1 86 ? 11.005 38.913 58.449 1.00 21.51 1226 GLN A C 1
ATOM 670 O O . GLN A 1 86 ? 12.163 39.340 58.379 1.00 22.55 1226 GLN A O 1
ATOM 676 N N . VAL A 1 87 ? 10.021 39.336 57.669 1.00 23.16 1227 VAL A N 1
ATOM 677 C CA . VAL A 1 87 ? 10.139 40.517 56.832 1.00 22.79 1227 VAL A CA 1
ATOM 678 C C . VAL A 1 87 ? 9.059 41.488 57.272 1.00 22.99 1227 VAL A C 1
ATOM 679 O O . VAL A 1 87 ? 7.939 41.077 57.602 1.00 24.97 1227 VAL A O 1
ATOM 683 N N . ILE A 1 88 ? 9.405 42.767 57.321 1.00 21.77 1228 ILE A N 1
ATOM 684 C CA . ILE A 1 88 ? 8.435 43.791 57.660 1.00 22.84 1228 ILE A CA 1
ATOM 685 C C . ILE A 1 88 ? 8.351 44.800 56.527 1.00 24.60 1228 ILE A C 1
ATOM 686 O O . ILE A 1 88 ? 9.304 44.988 55.760 1.00 24.63 1228 ILE A O 1
ATOM 691 N N . ALA A 1 89 ? 7.182 45.428 56.405 1.00 23.72 1229 ALA A N 1
ATOM 692 C CA . ALA A 1 89 ? 6.959 46.502 55.450 1.00 21.27 1229 ALA A CA 1
ATOM 693 C C . ALA A 1 89 ? 6.399 47.684 56.223 1.00 23.25 1229 ALA A C 1
ATOM 694 O O . ALA A 1 89 ? 5.427 47.530 56.963 1.00 26.94 1229 ALA A O 1
ATOM 696 N N . THR A 1 90 ? 7.007 48.860 56.057 1.00 23.30 1230 THR A N 1
ATOM 697 C CA . THR A 1 90 ? 6.587 50.056 56.770 1.00 22.51 1230 THR A CA 1
ATOM 698 C C . THR A 1 90 ? 6.240 51.105 55.728 1.00 22.76 1230 THR A C 1
ATOM 699 O O . THR A 1 90 ? 7.086 51.448 54.894 1.00 25.31 1230 THR A O 1
ATOM 703 N N . ASP A 1 91 ? 5.003 51.604 55.769 1.00 24.18 1231 ASP A N 1
ATOM 704 C CA . ASP A 1 91 ? 4.540 52.539 54.756 1.00 25.43 1231 ASP A CA 1
ATOM 705 C C . ASP A 1 91 ? 5.226 53.896 54.917 1.00 26.78 1231 ASP A C 1
ATOM 706 O O . ASP A 1 91 ? 5.936 54.158 55.890 1.00 25.98 1231 ASP A O 1
ATOM 711 N N . ASP A 1 92 ? 5.039 54.753 53.915 1.00 27.34 1232 ASP A N 1
ATOM 712 C CA . ASP A 1 92 ? 5.509 56.139 53.978 1.00 27.78 1232 ASP A CA 1
ATOM 713 C C . ASP A 1 92 ? 7.016 56.212 54.227 1.00 25.68 1232 ASP A C 1
ATOM 714 O O . ASP A 1 92 ? 7.489 57.012 55.038 1.00 26.44 1232 ASP A O 1
ATOM 719 N N . TYR A 1 93 ? 7.771 55.336 53.564 1.00 26.38 1233 TYR A N 1
ATOM 720 C CA . TYR A 1 93 ? 9.235 55.340 53.629 1.00 26.56 1233 TYR A CA 1
ATOM 721 C C . TYR A 1 93 ? 9.756 55.119 55.041 1.00 25.71 1233 TYR A C 1
ATOM 722 O O . TYR A 1 93 ? 10.806 55.650 55.413 1.00 28.35 1233 TYR A O 1
ATOM 731 N N . GLY A 1 94 ? 9.024 54.348 55.848 1.00 25.01 1234 GLY A N 1
ATOM 732 C CA . GLY A 1 94 ? 9.395 54.108 57.223 1.00 25.20 1234 GLY A CA 1
ATOM 733 C C . GLY A 1 94 ? 8.610 54.903 58.244 1.00 24.52 1234 GLY A C 1
ATOM 734 O O . GLY A 1 94 ? 8.653 54.566 59.433 1.00 25.89 1234 GLY A O 1
ATOM 735 N N . LYS A 1 95 ? 7.874 55.928 57.814 1.00 24.34 1235 LYS A N 1
ATOM 736 C CA . LYS A 1 95 ? 7.187 56.832 58.731 1.00 24.26 1235 LYS A CA 1
ATOM 737 C C . LYS A 1 95 ? 5.761 56.404 59.058 1.00 26.98 1235 LYS A C 1
ATOM 738 O O . LYS A 1 95 ? 5.155 56.970 59.982 1.00 27.94 1235 LYS A O 1
ATOM 744 N N . GLY A 1 96 ? 5.221 55.412 58.357 1.00 25.79 1236 GLY A N 1
ATOM 745 C CA . GLY A 1 96 ? 3.864 54.961 58.565 1.00 26.47 1236 GLY A CA 1
ATOM 746 C C . GLY A 1 96 ? 3.787 53.655 59.331 1.00 27.95 1236 GLY A C 1
ATOM 747 O O . GLY A 1 96 ? 4.740 53.229 59.997 1.00 26.96 1236 GLY A O 1
ATOM 748 N N . LEU A 1 97 ? 2.623 53.007 59.229 1.00 26.94 1237 LEU A N 1
ATOM 749 C CA . LEU A 1 97 ? 2.384 51.751 59.921 1.00 25.11 1237 LEU A CA 1
ATOM 750 C C . LEU A 1 97 ? 3.149 50.605 59.262 1.00 25.53 1237 LEU A C 1
ATOM 751 O O . LEU A 1 97 ? 3.614 50.697 58.120 1.00 26.43 1237 LEU A O 1
ATOM 756 N N . SER A 1 98 ? 3.249 49.490 59.993 1.00 25.96 1238 SER A N 1
ATOM 757 C CA . SER A 1 98 ? 4.048 48.353 59.566 1.00 24.47 1238 SER A CA 1
ATOM 758 C C . SER A 1 98 ? 3.216 47.079 59.564 1.00 25.87 1238 SER A C 1
ATOM 759 O O . SER A 1 98 ? 2.343 46.885 60.415 1.00 33.71 1238 SER A O 1
ATOM 762 N N . GLY A 1 99 ? 3.507 46.200 58.597 1.00 23.78 1239 GLY A N 1
ATOM 763 C CA . GLY A 1 99 ? 3.025 44.837 58.607 1.00 24.66 1239 GLY A CA 1
ATOM 764 C C . GLY A 1 99 ? 4.192 43.860 58.575 1.00 23.80 1239 GLY A C 1
ATOM 765 O O . GLY A 1 99 ? 5.350 44.248 58.373 1.00 27.34 1239 GLY A O 1
ATOM 766 N N . LYS A 1 100 ? 3.875 42.575 58.761 1.00 25.02 1240 LYS A N 1
ATOM 767 C CA . LYS A 1 100 ? 4.906 41.557 58.882 1.00 25.61 1240 LYS A CA 1
ATOM 768 C C . LYS A 1 100 ? 4.481 40.261 58.207 1.00 25.18 1240 LYS A C 1
ATOM 769 O O . LYS A 1 100 ? 3.290 39.963 58.042 1.00 28.26 1240 LYS A O 1
ATOM 775 N N . ALA A 1 101 ? 5.489 39.484 57.825 1.00 24.95 1241 ALA A N 1
ATOM 776 C CA . ALA A 1 101 ? 5.295 38.136 57.329 1.00 24.57 1241 ALA A CA 1
ATOM 777 C C . ALA A 1 101 ? 6.478 37.288 57.771 1.00 24.33 1241 ALA A C 1
ATOM 778 O O . ALA A 1 101 ? 7.559 37.804 58.070 1.00 26.96 1241 ALA A O 1
ATOM 780 N N . ASP A 1 102 ? 6.261 35.982 57.824 1.00 23.53 1242 ASP A N 1
ATOM 781 C CA . ASP A 1 102 ? 7.341 35.064 58.141 1.00 23.72 1242 ASP A CA 1
ATOM 782 C C . ASP A 1 102 ? 8.015 34.601 56.861 1.00 23.45 1242 ASP A C 1
ATOM 783 O O . ASP A 1 102 ? 7.408 34.591 55.785 1.00 26.06 1242 ASP A O 1
ATOM 788 N N . VAL A 1 103 ? 9.297 34.269 56.974 1.00 23.63 1243 VAL A N 1
ATOM 789 C CA . VAL A 1 103 ? 10.081 33.755 55.856 1.00 21.93 1243 VAL A CA 1
ATOM 790 C C . VAL A 1 103 ? 10.819 32.501 56.305 1.00 21.55 1243 VAL A C 1
ATOM 791 O O . VAL A 1 103 ? 11.336 32.434 57.428 1.00 24.02 1243 VAL A O 1
ATOM 795 N N . LEU A 1 104 ? 10.875 31.509 55.420 1.00 22.97 1244 LEU A N 1
ATOM 796 C CA . LEU A 1 104 ? 11.723 30.335 55.589 1.00 22.47 1244 LEU A CA 1
ATOM 797 C C . LEU A 1 104 ? 12.585 30.194 54.348 1.00 21.51 1244 LEU A C 1
ATOM 798 O O . LEU A 1 104 ? 12.048 30.128 53.242 1.00 23.09 1244 LEU A O 1
ATOM 803 N N . VAL A 1 105 ? 13.907 30.119 54.513 1.00 21.90 1245 VAL A N 1
ATOM 804 C CA . VAL A 1 105 ? 14.809 29.774 53.414 1.00 22.41 1245 VAL A CA 1
ATOM 805 C C . VAL A 1 105 ? 15.577 28.517 53.792 1.00 21.43 1245 VAL A C 1
ATOM 806 O O . VAL A 1 105 ? 16.258 28.489 54.822 1.00 24.34 1245 VAL A O 1
ATOM 810 N N . SER A 1 106 ? 15.493 27.497 52.948 1.00 22.19 1246 SER A N 1
ATOM 811 C CA A SER A 1 106 ? 16.156 26.221 53.174 0.54 22.42 1246 SER A CA 1
ATOM 812 C CA B SER A 1 106 ? 16.146 26.214 53.168 0.46 22.48 1246 SER A CA 1
ATOM 813 C C . SER A 1 106 ? 17.291 26.046 52.175 1.00 21.62 1246 SER A C 1
ATOM 814 O O . SER A 1 106 ? 17.174 26.443 51.016 1.00 23.99 1246 SER A O 1
ATOM 819 N N . VAL A 1 107 ? 18.403 25.472 52.631 1.00 21.58 1247 VAL A N 1
ATOM 820 C CA . VAL A 1 107 ? 19.577 25.235 51.784 1.00 20.45 1247 VAL A CA 1
ATOM 821 C C . VAL A 1 107 ? 19.519 23.816 51.237 1.00 22.34 1247 VAL A C 1
ATOM 822 O O . VAL A 1 107 ? 19.311 22.860 51.987 1.00 25.71 1247 VAL A O 1
ATOM 826 N N . VAL A 1 108 ? 19.721 23.680 49.922 1.00 22.20 1248 VAL A N 1
ATOM 827 C CA . VAL A 1 108 ? 19.645 22.405 49.218 1.00 22.72 1248 VAL A CA 1
ATOM 828 C C . VAL A 1 108 ? 20.892 22.209 48.356 1.00 22.91 1248 VAL A C 1
ATOM 829 O O . VAL A 1 108 ? 21.731 23.099 48.210 1.00 24.07 1248 VAL A O 1
ATOM 833 N N . ASN A 1 109 ? 20.999 21.020 47.764 1.00 23.39 1249 ASN A N 1
ATOM 834 C CA . ASN A 1 109 ? 21.929 20.805 46.655 1.00 23.47 1249 ASN A CA 1
ATOM 835 C C . ASN A 1 109 ? 21.277 19.847 45.653 1.00 25.84 1249 ASN A C 1
ATOM 836 O O . ASN A 1 109 ? 20.079 19.553 45.733 1.00 25.65 1249 ASN A O 1
ATOM 841 N N . GLN A 1 110 ? 22.063 19.356 44.691 1.00 25.06 1250 GLN A N 1
ATOM 842 C CA . GLN A 1 110 ? 21.477 18.557 43.617 1.00 27.70 1250 GLN A CA 1
ATOM 843 C C . GLN A 1 110 ? 20.843 17.256 44.110 1.00 27.18 1250 GLN A C 1
ATOM 844 O O . GLN A 1 110 ? 20.004 16.687 43.400 1.00 28.64 1250 GLN A O 1
ATOM 850 N N . LEU A 1 111 ? 21.202 16.780 45.309 1.00 28.15 1251 LEU A N 1
ATOM 851 C CA . LEU A 1 111 ? 20.569 15.595 45.890 1.00 27.77 1251 LEU A CA 1
ATOM 852 C C . LEU A 1 111 ? 19.097 15.819 46.212 1.00 26.05 1251 LEU A C 1
ATOM 853 O O . LEU A 1 111 ? 18.375 14.846 46.461 1.00 28.27 1251 LEU A O 1
ATOM 858 N N . ASP A 1 112 ? 18.643 17.068 46.214 1.00 24.69 1252 ASP A N 1
ATOM 859 C CA . ASP A 1 112 ? 17.265 17.421 46.506 1.00 24.21 1252 ASP A CA 1
ATOM 860 C C . ASP A 1 112 ? 16.438 17.689 45.256 1.00 27.19 1252 ASP A C 1
ATOM 861 O O . ASP A 1 112 ? 15.255 18.012 45.371 1.00 27.58 1252 ASP A O 1
ATOM 866 N N . MET A 1 113 ? 17.021 17.584 44.070 1.00 25.86 1253 MET A N 1
ATOM 867 C CA . MET A 1 113 ? 16.403 18.178 42.893 1.00 25.24 1253 MET A CA 1
ATOM 868 C C . MET A 1 113 ? 15.942 17.121 41.891 1.00 26.45 1253 MET A C 1
ATOM 869 O O . MET A 1 113 ? 16.365 15.961 41.917 1.00 28.81 1253 MET A O 1
ATOM 874 N N . GLN A 1 114 ? 15.045 17.557 41.008 1.00 24.40 1254 GLN A N 1
ATOM 875 C CA . GLN A 1 114 ? 14.614 16.789 39.851 1.00 25.89 1254 GLN A CA 1
ATOM 876 C C . GLN A 1 114 ? 14.642 17.703 38.634 1.00 26.41 1254 GLN A C 1
ATOM 877 O O . GLN A 1 114 ? 14.469 18.914 38.757 1.00 26.66 1254 GLN A O 1
ATOM 883 N N . VAL A 1 115 ? 14.848 17.116 37.458 1.00 26.57 1255 VAL A N 1
ATOM 884 C CA . VAL A 1 115 ? 14.922 17.860 36.203 1.00 26.18 1255 VAL A CA 1
ATOM 885 C C . VAL A 1 115 ? 13.663 17.580 35.398 1.00 26.91 1255 VAL A C 1
ATOM 886 O O . VAL A 1 115 ? 13.416 16.436 34.997 1.00 29.55 1255 VAL A O 1
ATOM 890 N N . ILE A 1 116 ? 12.874 18.628 35.162 1.00 28.55 1256 ILE A N 1
ATOM 891 C CA . ILE A 1 116 ? 11.710 18.560 34.282 1.00 27.28 1256 ILE A CA 1
ATOM 892 C C . ILE A 1 116 ? 12.189 18.880 32.868 1.00 28.81 1256 ILE A C 1
ATOM 893 O O . ILE A 1 116 ? 12.730 19.966 32.626 1.00 28.34 1256 ILE A O 1
ATOM 898 N N . VAL A 1 117 ? 12.012 17.938 31.935 1.00 27.96 1257 VAL A N 1
ATOM 899 C CA . VAL A 1 117 ? 12.498 18.092 30.563 1.00 27.25 1257 VAL A CA 1
ATOM 900 C C . VAL A 1 117 ? 11.316 18.418 29.663 1.00 31.53 1257 VAL A C 1
ATOM 901 O O . VAL A 1 117 ? 10.338 17.661 29.619 1.00 33.58 1257 VAL A O 1
ATOM 905 N N . SER A 1 118 ? 11.406 19.531 28.935 1.00 30.10 1258 SER A N 1
ATOM 906 C CA . SER A 1 118 ? 10.317 19.988 28.080 1.00 31.69 1258 SER A CA 1
ATOM 907 C C . SER A 1 118 ? 10.807 20.176 26.654 1.00 32.76 1258 SER A C 1
ATOM 908 O O . SER A 1 118 ? 11.988 20.436 26.404 1.00 33.10 1258 SER A O 1
ATOM 911 N N . ASN A 1 119 ? 9.875 20.052 25.710 1.00 32.34 1259 ASN A N 1
ATOM 912 C CA . ASN A 1 119 ? 10.196 20.201 24.294 1.00 34.34 1259 ASN A CA 1
ATOM 913 C C . ASN A 1 119 ? 10.034 21.634 23.791 1.00 34.59 1259 ASN A C 1
ATOM 914 O O . ASN A 1 119 ? 9.740 21.840 22.602 1.00 36.70 1259 ASN A O 1
ATOM 919 N N . VAL A 1 120 ? 10.211 22.622 24.665 1.00 35.18 1260 VAL A N 1
ATOM 920 C CA . VAL A 1 120 ? 10.170 24.036 24.299 1.00 32.10 1260 VAL A CA 1
ATOM 921 C C . VAL A 1 120 ? 11.462 24.687 24.787 1.00 32.63 1260 VAL A C 1
ATOM 922 O O . VAL A 1 120 ? 12.158 24.137 25.655 1.00 32.62 1260 VAL A O 1
ATOM 926 N N . PRO A 1 121 ? 11.815 25.853 24.242 1.00 30.51 1261 PRO A N 1
ATOM 927 C CA . PRO A 1 121 ? 13.109 26.450 24.573 1.00 29.92 1261 PRO A CA 1
ATOM 928 C C . PRO A 1 121 ? 13.119 26.999 25.987 1.00 29.69 1261 PRO A C 1
ATOM 929 O O . PRO A 1 121 ? 12.072 27.350 26.551 1.00 32.97 1261 PRO A O 1
ATOM 933 N N . PRO A 1 122 ? 14.303 27.109 26.600 1.00 28.94 1262 PRO A N 1
ATOM 934 C CA . PRO A 1 122 ? 14.389 27.646 27.969 1.00 28.50 1262 PRO A CA 1
ATOM 935 C C . PRO A 1 122 ? 13.846 29.058 28.102 1.00 29.04 1262 PRO A C 1
ATOM 936 O O . PRO A 1 122 ? 13.322 29.418 29.164 1.00 30.01 1262 PRO A O 1
ATOM 940 N N . THR A 1 123 ? 13.940 29.867 27.044 1.00 26.99 1263 THR A N 1
ATOM 941 C CA . THR A 1 123 ? 13.404 31.222 27.109 1.00 26.28 1263 THR A CA 1
ATOM 942 C C . THR A 1 123 ? 11.890 31.234 27.265 1.00 28.75 1263 THR A C 1
ATOM 943 O O . THR A 1 123 ? 11.348 32.124 27.932 1.00 31.04 1263 THR A O 1
ATOM 947 N N . LEU A 1 124 ? 11.188 30.270 26.661 1.00 28.29 1264 LEU A N 1
ATOM 948 C CA . LEU A 1 124 ? 9.743 30.183 26.857 1.00 28.84 1264 LEU A CA 1
ATOM 949 C C . LEU A 1 124 ? 9.426 29.821 28.299 1.00 28.86 1264 LEU A C 1
ATOM 950 O O . LEU A 1 124 ? 8.581 30.456 28.943 1.00 32.42 1264 LEU A O 1
ATOM 955 N N . VAL A 1 125 ? 10.101 28.798 28.818 1.00 30.60 1265 VAL A N 1
ATOM 956 C CA . VAL A 1 125 ? 9.867 28.369 30.192 1.00 28.59 1265 VAL A CA 1
ATOM 957 C C . VAL A 1 125 ? 10.159 29.505 31.161 1.00 29.55 1265 VAL A C 1
ATOM 958 O O . VAL A 1 125 ? 9.377 29.769 32.081 1.00 32.81 1265 VAL A O 1
ATOM 962 N N . GLU A 1 126 ? 11.271 30.215 30.948 1.00 27.04 1266 GLU A N 1
ATOM 963 C CA . GLU A 1 126 ? 11.636 31.312 31.838 1.00 26.21 1266 GLU A CA 1
ATOM 964 C C . GLU A 1 126 ? 10.607 32.437 31.790 1.00 27.56 1266 GLU A C 1
ATOM 965 O O . GLU A 1 126 ? 10.260 33.014 32.829 1.00 28.11 1266 GLU A O 1
ATOM 971 N N . LYS A 1 127 ? 10.099 32.755 30.597 1.00 28.51 1267 LYS A N 1
ATOM 972 C CA . LYS A 1 127 ? 9.165 33.865 30.475 1.00 29.67 1267 LYS A CA 1
ATOM 973 C C . LYS A 1 127 ? 7.882 33.599 31.245 1.00 32.84 1267 LYS A C 1
ATOM 974 O O . LYS A 1 127 ? 7.274 34.531 31.785 1.00 37.21 1267 LYS A O 1
ATOM 980 N N . LYS A 1 128 ? 7.465 32.336 31.332 1.00 28.38 1268 LYS A N 1
ATOM 981 C CA . LYS A 1 128 ? 6.213 31.988 31.985 1.00 28.77 1268 LYS A CA 1
ATOM 982 C C . LYS A 1 128 ? 6.435 31.297 33.322 1.00 26.52 1268 LYS A C 1
ATOM 983 O O . LYS A 1 128 ? 5.527 30.637 33.833 1.00 27.07 1268 LYS A O 1
ATOM 989 N N . ILE A 1 129 ? 7.618 31.474 33.916 1.00 26.17 1269 ILE A N 1
ATOM 990 C CA . ILE A 1 129 ? 8.000 30.650 35.057 1.00 27.02 1269 ILE A CA 1
ATOM 991 C C . ILE A 1 129 ? 7.088 30.860 36.262 1.00 27.72 1269 ILE A C 1
ATOM 992 O O . ILE A 1 129 ? 6.835 29.918 37.016 1.00 26.93 1269 ILE A O 1
ATOM 997 N N . GLU A 1 130 ? 6.573 32.075 36.467 1.00 28.13 1270 GLU A N 1
ATOM 998 C CA . GLU A 1 130 ? 5.723 32.306 37.632 1.00 31.42 1270 GLU A CA 1
ATOM 999 C C . GLU A 1 130 ? 4.442 31.483 37.550 1.00 30.24 1270 GLU A C 1
ATOM 1000 O O . GLU A 1 130 ? 4.034 30.841 38.529 1.00 29.95 1270 GLU A O 1
ATOM 1006 N N . ASP A 1 131 ? 3.808 31.466 36.376 1.00 32.47 1271 ASP A N 1
ATOM 1007 C CA . ASP A 1 131 ? 2.585 30.687 36.205 1.00 31.97 1271 ASP A CA 1
ATOM 1008 C C . ASP A 1 131 ? 2.865 29.189 36.255 1.00 32.71 1271 ASP A C 1
ATOM 1009 O O . ASP A 1 131 ? 2.057 28.422 36.794 1.00 33.46 1271 ASP A O 1
ATOM 1014 N N . LEU A 1 132 ? 3.992 28.752 35.684 1.00 28.76 1272 LEU A N 1
ATOM 1015 C CA . LEU A 1 132 ? 4.335 27.334 35.723 1.00 27.68 1272 LEU A CA 1
ATOM 1016 C C . LEU A 1 132 ? 4.637 26.869 37.142 1.00 27.51 1272 LEU A C 1
ATOM 1017 O O . LEU A 1 132 ? 4.241 25.767 37.529 1.00 27.36 1272 LEU A O 1
ATOM 1022 N N . THR A 1 133 ? 5.361 27.685 37.916 1.00 26.68 1273 THR A N 1
ATOM 1023 C CA . THR A 1 133 ? 5.665 27.322 39.297 1.00 26.81 1273 THR A CA 1
ATOM 1024 C C . THR A 1 133 ? 4.387 27.185 40.117 1.00 25.72 1273 THR A C 1
ATOM 1025 O O . THR A 1 133 ? 4.266 26.271 40.944 1.00 27.38 1273 THR A O 1
ATOM 1029 N N . GLU A 1 134 ? 3.428 28.086 39.911 1.00 29.23 1274 GLU A N 1
ATOM 1030 C CA . GLU A 1 134 ? 2.170 27.991 40.642 1.00 32.97 1274 GLU A CA 1
ATOM 1031 C C . GLU A 1 134 ? 1.432 26.697 40.331 1.00 28.41 1274 GLU A C 1
ATOM 1032 O O . GLU A 1 134 ? 0.798 26.113 41.215 1.00 28.34 1274 GLU A O 1
ATOM 1038 N N . ILE A 1 135 ? 1.494 26.230 39.084 1.00 27.48 1275 ILE A N 1
ATOM 1039 C CA . ILE A 1 135 ? 0.866 24.955 38.752 1.00 29.28 1275 ILE A CA 1
ATOM 1040 C C . ILE A 1 135 ? 1.575 23.814 39.464 1.00 30.02 1275 ILE A C 1
ATOM 1041 O O . ILE A 1 135 ? 0.937 22.941 40.068 1.00 30.44 1275 ILE A O 1
ATOM 1046 N N . LEU A 1 136 ? 2.914 23.808 39.414 1.00 26.37 1276 LEU A N 1
ATOM 1047 C CA . LEU A 1 136 ? 3.662 22.769 40.114 1.00 26.31 1276 LEU A CA 1
ATOM 1048 C C . LEU A 1 136 ? 3.362 22.784 41.607 1.00 26.54 1276 LEU A C 1
ATOM 1049 O O . LEU A 1 136 ? 3.216 21.720 42.221 1.00 27.93 1276 LEU A O 1
ATOM 1054 N N . ASP A 1 137 ? 3.274 23.985 42.207 1.00 26.64 1277 ASP A N 1
ATOM 1055 C CA . ASP A 1 137 ? 2.929 24.103 43.627 1.00 26.79 1277 ASP A CA 1
ATOM 1056 C C . ASP A 1 137 ? 1.647 23.359 43.945 1.00 28.28 1277 ASP A C 1
ATOM 1057 O O . ASP A 1 137 ? 1.551 22.672 44.968 1.00 29.72 1277 ASP A O 1
ATOM 1062 N N . ARG A 1 138 ? 0.632 23.522 43.097 1.00 28.39 1278 ARG A N 1
ATOM 1063 C CA . ARG A 1 138 ? -0.660 22.900 43.352 1.00 30.77 1278 ARG A CA 1
ATOM 1064 C C . ARG A 1 138 ? -0.544 21.378 43.440 1.00 31.14 1278 ARG A C 1
ATOM 1065 O O . ARG A 1 138 ? -1.138 20.752 44.328 1.00 34.14 1278 ARG A O 1
ATOM 1073 N N . TYR A 1 139 ? 0.221 20.765 42.532 1.00 28.40 1279 TYR A N 1
ATOM 1074 C CA . TYR A 1 139 ? 0.343 19.309 42.542 1.00 28.02 1279 TYR A CA 1
ATOM 1075 C C . TYR A 1 139 ? 1.139 18.817 43.744 1.00 33.37 1279 TYR A C 1
ATOM 1076 O O . TYR A 1 139 ? 0.785 17.800 44.351 1.00 39.64 1279 TYR A O 1
ATOM 1085 N N . VAL A 1 140 ? 2.219 19.516 44.097 1.00 28.58 1280 VAL A N 1
ATOM 1086 C CA . VAL A 1 140 ? 2.999 19.097 45.254 1.00 27.69 1280 VAL A CA 1
ATOM 1087 C C . VAL A 1 140 ? 2.205 19.308 46.537 1.00 27.74 1280 VAL A C 1
ATOM 1088 O O . VAL A 1 140 ? 2.209 18.451 47.430 1.00 31.93 1280 VAL A O 1
ATOM 1092 N N . GLN A 1 141 ? 1.505 20.443 46.647 1.00 30.02 1281 GLN A N 1
ATOM 1093 C CA . GLN A 1 141 ? 0.747 20.750 47.858 1.00 27.92 1281 GLN A CA 1
ATOM 1094 C C . GLN A 1 141 ? -0.410 19.790 48.088 1.00 31.36 1281 GLN A C 1
ATOM 1095 O O . GLN A 1 141 ? -0.848 19.632 49.236 1.00 34.45 1281 GLN A O 1
ATOM 1101 N N . GLU A 1 142 ? -0.925 19.150 47.034 1.00 33.74 1282 GLU A N 1
ATOM 1102 C CA . GLU A 1 142 ? -1.930 18.111 47.243 1.00 39.18 1282 GLU A CA 1
ATOM 1103 C C . GLU A 1 142 ? -1.364 16.949 48.048 1.00 39.65 1282 GLU A C 1
ATOM 1104 O O . GLU A 1 142 ? -2.097 16.300 48.805 1.00 39.80 1282 GLU A O 1
ATOM 1110 N N . GLN A 1 143 ? -0.070 16.668 47.893 1.00 35.70 1283 GLN A N 1
ATOM 1111 C CA . GLN A 1 143 ? 0.580 15.577 48.609 1.00 38.38 1283 GLN A CA 1
ATOM 1112 C C . GLN A 1 143 ? 1.195 16.028 49.922 1.00 37.07 1283 GLN A C 1
ATOM 1113 O O . GLN A 1 143 ? 1.118 15.307 50.924 1.00 42.11 1283 GLN A O 1
ATOM 1119 N N . ILE A 1 144 ? 1.812 17.203 49.934 1.00 32.67 1284 ILE A N 1
ATOM 1120 C CA . ILE A 1 144 ? 2.433 17.737 51.140 1.00 32.42 1284 ILE A CA 1
ATOM 1121 C C . ILE A 1 144 ? 1.898 19.150 51.336 1.00 33.43 1284 ILE A C 1
ATOM 1122 O O . ILE A 1 144 ? 2.378 20.088 50.685 1.00 31.82 1284 ILE A O 1
ATOM 1127 N N . PRO A 1 145 ? 0.886 19.344 52.182 1.00 36.71 1285 PRO A N 1
ATOM 1128 C CA . PRO A 1 145 ? 0.299 20.680 52.331 1.00 38.71 1285 PRO A CA 1
ATOM 1129 C C . PRO A 1 145 ? 1.338 21.696 52.778 1.00 34.50 1285 PRO A C 1
ATOM 1130 O O . PRO A 1 145 ? 2.195 21.413 53.617 1.00 40.07 1285 PRO A O 1
ATOM 1134 N N . GLY A 1 146 ? 1.272 22.881 52.175 1.00 29.25 1286 GLY A N 1
ATOM 1135 C CA . GLY A 1 146 ? 2.162 23.973 52.508 1.00 28.49 1286 GLY A CA 1
ATOM 1136 C C . GLY A 1 146 ? 3.534 23.926 51.869 1.00 28.79 1286 GLY A C 1
ATOM 1137 O O . GLY A 1 146 ? 4.307 24.881 52.039 1.00 30.24 1286 GLY A O 1
ATOM 1138 N N . ALA A 1 147 ? 3.869 22.858 51.143 1.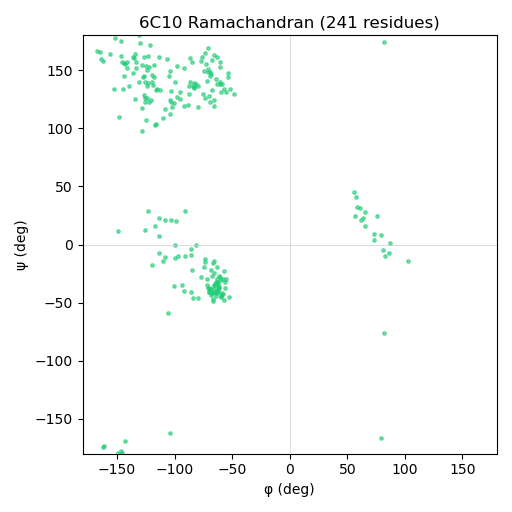00 27.22 1287 ALA A N 1
ATOM 1139 C CA . ALA A 1 147 ? 5.167 22.778 50.487 1.00 26.72 1287 ALA A CA 1
ATOM 1140 C C . ALA A 1 147 ? 5.267 23.815 49.370 1.00 28.14 1287 ALA A C 1
ATOM 1141 O O . ALA A 1 147 ? 4.261 24.298 48.847 1.00 32.75 1287 ALA A O 1
ATOM 1143 N N . LYS A 1 148 ? 6.502 24.157 48.994 1.00 25.48 1288 LYS A N 1
ATOM 1144 C CA . LYS A 1 148 ? 6.735 25.198 47.997 1.00 22.03 1288 LYS A CA 1
ATOM 1145 C C . LYS A 1 148 ? 7.771 24.718 46.994 1.00 23.04 1288 LYS A C 1
ATOM 1146 O O . LYS A 1 148 ? 8.882 24.338 47.377 1.00 24.36 1288 LYS A O 1
ATOM 1152 N N . VAL A 1 149 ? 7.418 24.753 45.709 1.00 23.41 1289 VAL A N 1
ATOM 1153 C CA . VAL A 1 149 ? 8.365 24.414 44.655 1.00 22.00 1289 VAL A CA 1
ATOM 1154 C C . VAL A 1 149 ? 9.269 25.606 44.415 1.00 23.11 1289 VAL A C 1
ATOM 1155 O O . VAL A 1 149 ? 8.810 26.760 44.390 1.00 25.03 1289 VAL A O 1
ATOM 1159 N N . VAL A 1 150 ? 10.561 25.334 44.275 1.00 21.95 1290 VAL A N 1
ATOM 1160 C CA . VAL A 1 150 ? 11.554 26.346 43.965 1.00 21.89 1290 VAL A CA 1
ATOM 1161 C C . VAL A 1 150 ? 12.291 25.944 42.693 1.00 20.94 1290 VAL A C 1
ATOM 1162 O O . VAL A 1 150 ? 12.614 24.767 42.487 1.00 23.07 1290 VAL A O 1
ATOM 1166 N N . VAL A 1 151 ? 12.541 26.930 41.837 1.00 22.22 1291 VAL A N 1
ATOM 1167 C CA . VAL A 1 151 ? 13.269 26.721 40.595 1.00 22.58 1291 VAL A CA 1
ATOM 1168 C C . VAL A 1 151 ? 14.747 26.966 40.861 1.00 24.70 1291 VAL A C 1
ATOM 1169 O O . VAL A 1 151 ? 15.137 28.069 41.266 1.00 29.01 1291 VAL A O 1
ATOM 1173 N N . GLU A 1 152 ? 15.567 25.935 40.649 1.00 22.68 1292 GLU A N 1
ATOM 1174 C CA . GLU A 1 152 ? 17.015 26.088 40.754 1.00 24.38 1292 GLU A CA 1
ATOM 1175 C C . GLU A 1 152 ? 17.610 26.717 39.497 1.00 25.02 1292 GLU A C 1
ATOM 1176 O O . GLU A 1 152 ? 18.431 27.639 39.585 1.00 26.02 1292 GLU A O 1
ATOM 1182 N N . SER A 1 153 ? 17.212 26.236 38.319 1.00 26.78 1293 SER A N 1
ATOM 1183 C CA . SER A 1 153 ? 17.777 26.768 37.086 1.00 26.80 1293 SER A CA 1
ATOM 1184 C C . SER A 1 153 ? 16.877 26.407 35.917 1.00 24.93 1293 SER A C 1
ATOM 1185 O O . SER A 1 153 ? 16.116 25.436 35.968 1.00 25.32 1293 SER A O 1
ATOM 1188 N N . ILE A 1 154 ? 17.005 27.189 34.846 1.00 24.99 1294 ILE A N 1
ATOM 1189 C CA . ILE A 1 154 ? 16.316 26.948 33.586 1.00 25.21 1294 ILE A CA 1
ATOM 1190 C C . ILE A 1 154 ? 17.375 26.978 32.496 1.00 25.49 1294 ILE A C 1
ATOM 1191 O O . ILE A 1 154 ? 18.035 28.003 32.297 1.00 28.92 1294 ILE A O 1
ATOM 1196 N N . GLY A 1 155 ? 17.550 25.859 31.801 1.00 26.28 1295 GLY A N 1
ATOM 1197 C CA . GLY A 1 155 ? 18.615 25.801 30.823 1.00 27.17 1295 GLY A CA 1
ATOM 1198 C C . GLY A 1 155 ? 18.256 24.959 29.621 1.00 27.63 1295 GLY A C 1
ATOM 1199 O O . GLY A 1 155 ? 17.151 24.420 29.511 1.00 26.76 1295 GLY A O 1
ATOM 1200 N N . ALA A 1 156 ? 19.210 24.861 28.705 1.00 29.53 1296 ALA A N 1
ATOM 1201 C CA . ALA A 1 156 ? 19.038 23.981 27.563 1.00 30.14 1296 ALA A CA 1
ATOM 1202 C C . ALA A 1 156 ? 18.869 22.540 28.033 1.00 29.64 1296 ALA A C 1
ATOM 1203 O O . ALA A 1 156 ? 19.289 22.162 29.129 1.00 31.32 1296 ALA A O 1
ATOM 1205 N N . ARG A 1 157 ? 18.252 21.724 27.186 1.00 28.95 1297 ARG A N 1
ATOM 1206 C CA . ARG A 1 157 ? 18.119 20.306 27.482 1.00 28.55 1297 ARG A CA 1
ATOM 1207 C C . ARG A 1 157 ? 19.486 19.644 27.402 1.00 33.19 1297 ARG A C 1
ATOM 1208 O O . ARG A 1 157 ? 20.148 19.687 26.355 1.00 35.38 1297 ARG A O 1
ATOM 1216 N N . ARG A 1 158 ? 19.895 19.013 28.499 1.00 33.97 1298 ARG A N 1
ATOM 1217 C CA . ARG A 1 158 ? 21.147 18.279 28.555 1.00 39.37 1298 ARG A CA 1
ATOM 1218 C C . ARG A 1 158 ? 20.929 16.857 28.060 1.00 43.59 1298 ARG A C 1
ATOM 1219 O O . ARG A 1 158 ? 19.910 16.230 28.365 1.00 46.26 1298 ARG A O 1
ATOM 1227 N N . HIS A 1 159 ? 21.892 16.348 27.301 1.00 46.07 1299 HIS A N 1
ATOM 1228 C CA . HIS A 1 159 ? 21.805 15.001 26.755 1.00 49.84 1299 HIS A CA 1
ATOM 1229 C C . HIS A 1 159 ? 23.205 14.568 26.330 1.00 52.41 1299 HIS A C 1
ATOM 1230 O O . HIS A 1 159 ? 24.191 15.274 26.568 1.00 52.45 1299 HIS A O 1
ATOM 1237 N N . GLY A 1 160 ? 23.294 13.406 25.694 1.00 56.35 1300 GLY A N 1
ATOM 1238 C CA . GLY A 1 160 ? 24.581 12.853 25.339 1.00 58.87 1300 GLY A CA 1
ATOM 1239 C C . GLY A 1 160 ? 25.257 12.188 26.524 1.00 62.08 1300 GLY A C 1
ATOM 1240 O O . GLY A 1 160 ? 24.652 11.927 27.571 1.00 64.60 1300 GLY A O 1
ATOM 1241 N N . ASP A 1 161 ? 26.550 11.920 26.347 1.00 63.60 1301 ASP A N 1
ATOM 1242 C CA . ASP A 1 161 ? 27.325 11.225 27.367 1.00 67.87 1301 ASP A CA 1
ATOM 1243 C C . ASP A 1 161 ? 27.439 12.073 28.627 1.00 68.40 1301 ASP A C 1
ATOM 1244 O O . ASP A 1 161 ? 27.906 13.215 28.579 1.00 67.08 1301 ASP A O 1
ATOM 1249 N N . ALA A 1 162 ? 27.019 11.502 29.759 1.00 69.86 1302 ALA A N 1
ATOM 1250 C CA . ALA A 1 162 ? 27.013 12.198 31.048 1.00 69.18 1302 ALA A CA 1
ATOM 1251 C C . ALA A 1 162 ? 26.199 13.489 31.004 1.00 67.14 1302 ALA A C 1
ATOM 1252 O O . ALA A 1 162 ? 26.432 14.406 31.796 1.00 69.78 1302 ALA A O 1
ATOM 1254 N N . TYR A 1 163 ? 25.240 13.563 30.077 1.00 64.33 1303 TYR A N 1
ATOM 1255 C CA . TYR A 1 163 ? 24.388 14.743 29.905 1.00 61.34 1303 TYR A CA 1
ATOM 1256 C C . TYR A 1 163 ? 25.219 16.007 29.664 1.00 63.41 1303 TYR A C 1
ATOM 1257 O O . TYR A 1 163 ? 24.965 17.070 30.235 1.00 64.94 1303 TYR A O 1
ATOM 1266 N N . SER A 1 164 ? 26.215 15.881 28.784 1.00 61.64 1304 SER A N 1
ATOM 1267 C CA . SER A 1 164 ? 27.193 16.932 28.533 1.00 59.38 1304 SER A CA 1
ATOM 1268 C C . SER A 1 164 ? 26.874 17.801 27.322 1.00 59.48 1304 SER A C 1
ATOM 1269 O O . SER A 1 164 ? 27.540 18.823 27.126 1.00 59.43 1304 SER A O 1
ATOM 1272 N N . LEU A 1 165 ? 25.894 17.426 26.507 1.00 55.88 1305 LEU A N 1
ATOM 1273 C CA . LEU A 1 165 ? 25.504 18.204 25.340 1.00 56.01 1305 LEU A CA 1
ATOM 1274 C C . LEU A 1 165 ? 24.291 19.068 25.664 1.00 54.48 1305 LEU A C 1
ATOM 1275 O O . LEU A 1 165 ? 23.486 18.731 26.534 1.00 58.10 1305 LEU A O 1
ATOM 1280 N N . GLU A 1 166 ? 24.160 20.184 24.945 1.00 48.64 1306 GLU A N 1
ATOM 1281 C CA . GLU A 1 166 ? 23.118 21.171 25.203 1.00 44.68 1306 GLU A CA 1
ATOM 1282 C C . GLU A 1 166 ? 22.284 21.406 23.951 1.00 43.73 1306 GLU A C 1
ATOM 1283 O O . GLU A 1 166 ? 22.825 21.745 22.895 1.00 45.41 1306 GLU A O 1
ATOM 1289 N N . ASP A 1 167 ? 20.966 21.261 24.088 1.00 39.06 1307 ASP A N 1
ATOM 1290 C CA . ASP A 1 167 ? 19.998 21.440 23.007 1.00 39.84 1307 ASP A CA 1
ATOM 1291 C C . ASP A 1 167 ? 19.115 22.624 23.399 1.00 36.43 1307 ASP A C 1
ATOM 1292 O O . ASP A 1 167 ? 18.228 22.488 24.245 1.00 33.97 1307 ASP A O 1
ATOM 1297 N N . TYR A 1 168 ? 19.349 23.780 22.776 1.00 36.42 1308 TYR A N 1
ATOM 1298 C CA . TYR A 1 168 ? 18.661 25.013 23.153 1.00 35.63 1308 TYR A CA 1
ATOM 1299 C C . TYR A 1 168 ? 17.260 25.143 22.558 1.00 35.45 1308 TYR A C 1
ATOM 1300 O O . TYR A 1 168 ? 16.587 26.148 22.818 1.00 36.22 1308 TYR A O 1
ATOM 1309 N N . SER A 1 169 ? 16.805 24.170 21.767 1.00 38.55 1309 SER A N 1
ATOM 1310 C CA . SER A 1 169 ? 15.419 24.129 21.321 1.00 41.49 1309 SER A CA 1
ATOM 1311 C C . SER A 1 169 ? 14.499 23.449 22.326 1.00 40.79 1309 SER A C 1
ATOM 1312 O O . SER A 1 169 ? 13.277 23.497 22.160 1.00 47.84 1309 SER A O 1
ATOM 1315 N N . LYS A 1 170 ? 15.061 22.827 23.359 1.00 35.44 1310 LYS A N 1
ATOM 1316 C CA . LYS A 1 170 ? 14.327 22.149 24.416 1.00 31.69 1310 LYS A CA 1
ATOM 1317 C C . LYS A 1 170 ? 14.887 22.641 25.751 1.00 28.49 1310 LYS A C 1
ATOM 1318 O O . LYS A 1 170 ? 15.797 23.475 25.782 1.00 29.21 1310 LYS A O 1
ATOM 1324 N N . CYS A 1 171 ? 14.349 22.143 26.867 1.00 29.82 1311 CYS A N 1
ATOM 1325 C CA . CYS A 1 171 ? 14.608 22.800 28.144 1.00 30.83 1311 CYS A CA 1
ATOM 1326 C C . CYS A 1 171 ? 14.713 21.809 29.296 1.00 30.96 1311 CYS A C 1
ATOM 1327 O O . CYS A 1 171 ? 13.849 20.943 29.467 1.00 29.93 1311 CYS A O 1
ATOM 1330 N N . ASP A 1 172 ? 15.741 21.997 30.123 1.00 28.82 1312 ASP A N 1
ATOM 1331 C CA . ASP A 1 172 ? 15.850 21.353 31.424 1.00 28.20 1312 ASP A CA 1
ATOM 1332 C C . ASP A 1 172 ? 15.482 22.375 32.494 1.00 29.36 1312 ASP A C 1
ATOM 1333 O O . ASP A 1 172 ? 16.141 23.412 32.620 1.00 33.06 1312 ASP A O 1
ATOM 1338 N N . LEU A 1 173 ? 14.427 22.089 33.247 1.00 25.24 1313 LEU A N 1
ATOM 1339 C CA . LEU A 1 173 ? 13.970 22.939 34.339 1.00 23.16 1313 LEU A CA 1
ATOM 1340 C C . LEU A 1 173 ? 14.261 22.188 35.629 1.00 27.65 1313 LEU A C 1
ATOM 1341 O O . LEU A 1 173 ? 13.605 21.182 35.926 1.00 27.69 1313 LEU A O 1
ATOM 1346 N N . THR A 1 174 ? 15.243 22.665 36.400 1.00 24.45 1314 THR A N 1
ATOM 1347 C CA . THR A 1 174 ? 15.671 21.957 37.600 1.00 24.23 1314 THR A CA 1
ATOM 1348 C C . THR A 1 174 ? 14.938 22.556 38.794 1.00 22.30 1314 THR A C 1
ATOM 1349 O O . THR A 1 174 ? 14.952 23.775 38.983 1.00 25.82 1314 THR A O 1
ATOM 1353 N N . VAL A 1 175 ? 14.249 21.704 39.562 1.00 23.53 1315 VAL A N 1
ATOM 1354 C CA . VAL A 1 175 ? 13.400 22.168 40.651 1.00 22.30 1315 VAL A CA 1
ATOM 1355 C C . VAL A 1 175 ? 13.634 21.342 41.906 1.00 23.56 1315 VAL A C 1
ATOM 1356 O O . VAL A 1 175 ? 14.188 20.240 41.874 1.00 26.14 1315 VAL A O 1
ATOM 1360 N N . TYR A 1 176 ? 13.167 21.897 43.022 1.00 21.99 1316 TYR A N 1
ATOM 1361 C CA . TYR A 1 176 ? 13.079 21.182 44.283 1.00 22.19 1316 TYR A CA 1
ATOM 1362 C C . TYR A 1 176 ? 11.856 21.714 45.015 1.00 23.29 1316 TYR A C 1
ATOM 1363 O O . TYR A 1 176 ? 11.186 22.629 44.537 1.00 23.54 1316 TYR A O 1
ATOM 1372 N N . ALA A 1 177 ? 11.536 21.121 46.163 1.00 22.85 1317 ALA A N 1
ATOM 1373 C CA . ALA A 1 177 ? 10.384 21.591 46.919 1.00 21.78 1317 ALA A CA 1
ATOM 1374 C C . ALA A 1 177 ? 10.723 21.581 48.398 1.00 22.51 1317 ALA A C 1
ATOM 1375 O O . ALA A 1 177 ? 11.310 20.614 48.892 1.00 24.61 1317 ALA A O 1
ATOM 1377 N N . ILE A 1 178 ? 10.343 22.651 49.097 1.00 21.54 1318 ILE A N 1
ATOM 1378 C CA . ILE A 1 178 ? 10.641 22.825 50.519 1.00 21.76 1318 ILE A CA 1
ATOM 1379 C C . ILE A 1 178 ? 9.386 22.535 51.330 1.00 24.20 1318 ILE A C 1
ATOM 1380 O O . ILE A 1 178 ? 8.299 23.048 51.024 1.00 24.56 1318 ILE A O 1
ATOM 1385 N N . ASP A 1 179 ? 9.542 21.725 52.377 1.00 23.29 1319 ASP A N 1
ATOM 1386 C CA . ASP A 1 179 ? 8.460 21.361 53.280 1.00 23.66 1319 ASP A CA 1
ATOM 1387 C C . ASP A 1 179 ? 8.633 22.152 54.568 1.00 24.36 1319 ASP A C 1
ATOM 1388 O O . ASP A 1 179 ? 9.606 21.916 55.308 1.00 24.67 1319 ASP A O 1
ATOM 1393 N N . PRO A 1 180 ? 7.734 23.088 54.880 1.00 24.50 1320 PRO A N 1
ATOM 1394 C CA . PRO A 1 180 ? 7.877 23.865 56.121 1.00 24.34 1320 PRO A CA 1
ATOM 1395 C C . PRO A 1 180 ? 7.701 23.052 57.395 1.00 26.68 1320 PRO A C 1
ATOM 1396 O O . PRO A 1 180 ? 8.082 23.534 58.466 1.00 32.36 1320 PRO A O 1
ATOM 1400 N N . GLN A 1 181 ? 7.132 21.844 57.328 1.00 26.25 1321 GLN A N 1
ATOM 1401 C CA . GLN A 1 181 ? 7.049 21.032 58.538 1.00 29.07 1321 GLN A CA 1
ATOM 1402 C C . GLN A 1 181 ? 8.412 20.487 58.944 1.00 27.91 1321 GLN A C 1
ATOM 1403 O O . GLN A 1 181 ? 8.657 20.267 60.133 1.00 30.57 1321 GLN A O 1
ATOM 1409 N N . THR A 1 182 ? 9.304 20.257 57.981 1.00 25.85 1322 THR A N 1
ATOM 1410 C CA . THR A 1 182 ? 10.618 19.682 58.248 1.00 24.26 1322 THR A CA 1
ATOM 1411 C C . THR A 1 182 ? 11.752 20.679 58.098 1.00 26.65 1322 THR A C 1
ATOM 1412 O O . THR A 1 182 ? 12.883 20.350 58.480 1.00 25.26 1322 THR A O 1
ATOM 1416 N N . ASN A 1 183 ? 11.489 21.865 57.549 1.00 23.61 1323 ASN A N 1
ATOM 1417 C CA . ASN A 1 183 ? 12.518 22.874 57.302 1.00 22.75 1323 ASN A CA 1
ATOM 1418 C C . ASN A 1 183 ? 13.635 22.358 56.403 1.00 24.11 1323 ASN A C 1
ATOM 1419 O O . ASN A 1 183 ? 14.792 22.764 56.544 1.00 25.02 1323 ASN A O 1
ATOM 1424 N N . ARG A 1 184 ? 13.293 21.464 55.477 1.00 22.15 1324 ARG A N 1
ATOM 1425 C CA . ARG A 1 184 ? 14.238 20.966 54.487 1.00 22.02 1324 ARG A CA 1
ATOM 1426 C C . ARG A 1 184 ? 13.456 20.568 53.238 1.00 22.09 1324 ARG A C 1
ATOM 1427 O O . ARG A 1 184 ? 12.227 20.642 53.195 1.00 23.55 1324 ARG A O 1
ATOM 1435 N N . ALA A 1 185 ? 14.182 20.132 52.219 1.00 21.61 1325 ALA A N 1
ATOM 1436 C CA . ALA A 1 185 ? 13.554 19.727 50.971 1.00 24.29 1325 ALA A CA 1
ATOM 1437 C C . ALA A 1 185 ? 12.785 18.411 51.116 1.00 25.54 1325 ALA A C 1
ATOM 1438 O O . ALA A 1 185 ? 13.136 17.534 51.913 1.00 25.66 1325 ALA A O 1
ATOM 1440 N N . ILE A 1 186 ? 11.737 18.273 50.294 1.00 24.37 1326 ILE A N 1
ATOM 1441 C CA . ILE A 1 186 ? 11.097 16.977 50.098 1.00 24.82 1326 ILE A CA 1
ATOM 1442 C C . ILE A 1 186 ? 12.093 16.028 49.446 1.00 23.35 1326 ILE A C 1
ATOM 1443 O O . ILE A 1 186 ? 12.895 16.427 48.593 1.00 26.51 1326 ILE A O 1
ATOM 1448 N N . ASP A 1 187 ? 12.055 14.763 49.858 1.00 25.71 1327 ASP A N 1
ATOM 1449 C CA . ASP A 1 187 ? 12.901 13.742 49.254 1.00 26.68 1327 ASP A CA 1
ATOM 1450 C C . ASP A 1 187 ? 12.743 13.766 47.735 1.00 26.85 1327 ASP A C 1
ATOM 1451 O O . ASP A 1 187 ? 11.626 13.829 47.217 1.00 26.71 1327 ASP A O 1
ATOM 1456 N N . ARG A 1 188 ? 13.870 13.721 47.017 1.00 26.57 1328 ARG A N 1
ATOM 1457 C CA . ARG A 1 188 ? 13.800 13.884 45.563 1.00 25.92 1328 ARG A CA 1
ATOM 1458 C C . ARG A 1 188 ? 13.012 12.767 44.888 1.00 27.86 1328 ARG A C 1
ATOM 1459 O O . ARG A 1 188 ? 12.387 12.998 43.848 1.00 29.16 1328 ARG A O 1
ATOM 1467 N N . ASN A 1 189 ? 13.011 11.561 45.460 1.00 29.96 1329 ASN A N 1
ATOM 1468 C CA . ASN A 1 189 ? 12.254 10.466 44.867 1.00 30.92 1329 ASN A CA 1
ATOM 1469 C C . ASN A 1 189 ? 10.764 10.583 45.157 1.00 30.02 1329 ASN A C 1
ATOM 1470 O O . ASN A 1 189 ? 9.946 10.092 44.369 1.00 31.54 1329 ASN A O 1
ATOM 1475 N N . GLU A 1 190 ? 10.392 11.207 46.284 1.00 31.88 1330 GLU A N 1
ATOM 1476 C CA . GLU A 1 190 ? 8.992 11.555 46.504 1.00 32.57 1330 GLU A CA 1
ATOM 1477 C C . GLU A 1 190 ? 8.555 12.650 45.544 1.00 29.77 1330 GLU A C 1
ATOM 1478 O O . GLU A 1 190 ? 7.463 12.577 44.970 1.00 31.56 1330 GLU A O 1
ATOM 1484 N N . LEU A 1 191 ? 9.399 13.666 45.350 1.00 28.88 1331 LEU A N 1
ATOM 1485 C CA . LEU A 1 191 ? 9.097 14.700 44.370 1.00 27.39 1331 LEU A CA 1
ATOM 1486 C C . LEU A 1 191 ? 8.917 14.093 42.984 1.00 28.57 1331 LEU A C 1
ATOM 1487 O O . LEU A 1 191 ? 7.991 14.460 42.253 1.00 28.28 1331 LEU A O 1
ATOM 1492 N N . PHE A 1 192 ? 9.780 13.147 42.605 1.00 28.19 1332 PHE A N 1
ATOM 1493 C CA . PHE A 1 192 ? 9.581 12.482 41.322 1.00 30.06 1332 PHE A CA 1
ATOM 1494 C C . PHE A 1 192 ? 8.204 11.831 41.252 1.00 31.52 1332 PHE A C 1
ATOM 1495 O O . PHE A 1 192 ? 7.490 11.959 40.248 1.00 33.92 1332 PHE A O 1
ATOM 1503 N N . LYS A 1 193 ? 7.826 11.088 42.296 1.00 31.73 1333 LYS A N 1
ATOM 1504 C CA . LYS A 1 193 ? 6.536 10.404 42.274 1.00 32.05 1333 LYS A CA 1
ATOM 1505 C C . LYS A 1 193 ? 5.375 11.393 42.180 1.00 30.67 1333 LYS A C 1
ATOM 1506 O O . LYS A 1 193 ? 4.385 11.133 41.485 1.00 34.90 1333 LYS A O 1
ATOM 1512 N N . PHE A 1 194 ? 5.484 12.539 42.852 1.00 33.72 1334 PHE A N 1
ATOM 1513 C CA . PHE A 1 194 ? 4.400 13.516 42.805 1.00 34.46 1334 PHE A CA 1
ATOM 1514 C C . PHE A 1 194 ? 4.212 14.050 41.393 1.00 33.71 1334 PHE A C 1
ATOM 1515 O O . PHE A 1 194 ? 3.077 14.223 40.930 1.00 37.68 1334 PHE A O 1
ATOM 1523 N N . LEU A 1 195 ? 5.316 14.331 40.697 1.00 33.95 1335 LEU A N 1
ATOM 1524 C CA . LEU A 1 195 ? 5.235 14.958 39.380 1.00 32.97 1335 LEU A CA 1
ATOM 1525 C C . LEU A 1 195 ? 5.002 13.931 38.281 1.00 35.79 1335 LEU A C 1
ATOM 1526 O O . LEU A 1 195 ? 4.154 14.129 37.406 1.00 38.98 1335 LEU A O 1
ATOM 1531 N N . ASP A 1 196 ? 5.754 12.829 38.309 1.00 36.40 1336 ASP A N 1
ATOM 1532 C CA . ASP A 1 196 ? 5.625 11.812 37.270 1.00 37.26 1336 ASP A CA 1
ATOM 1533 C C . ASP A 1 196 ? 4.257 11.140 37.310 1.00 39.16 1336 ASP A C 1
ATOM 1534 O O . ASP A 1 196 ? 3.695 10.792 36.260 1.00 41.90 1336 ASP A O 1
ATOM 1539 N N . GLY A 1 197 ? 3.709 10.934 38.510 1.00 39.25 1337 GLY A N 1
ATOM 1540 C CA . GLY A 1 197 ? 2.407 10.306 38.639 1.00 39.14 1337 GLY A CA 1
ATOM 1541 C C . GLY A 1 197 ? 1.267 11.157 38.128 1.00 40.80 1337 GLY A C 1
ATOM 1542 O O . GLY A 1 197 ? 0.211 10.621 37.785 1.00 44.49 1337 GLY A O 1
ATOM 1543 N N . LYS A 1 198 ? 1.463 12.470 38.056 1.00 41.89 1338 LYS A N 1
ATOM 1544 C CA . LYS A 1 198 ? 0.456 13.395 37.552 1.00 43.31 1338 LYS A CA 1
ATOM 1545 C C . LYS A 1 198 ? 0.886 14.047 36.240 1.00 41.27 1338 LYS A C 1
ATOM 1546 O O . LYS A 1 198 ? 0.387 15.120 35.891 1.00 38.63 1338 LYS A O 1
ATOM 1552 N N . LEU A 1 199 ? 1.802 13.413 35.505 1.00 39.74 1339 LEU A N 1
ATOM 1553 C CA . LEU A 1 199 ? 2.446 14.075 34.372 1.00 40.44 1339 LEU A CA 1
ATOM 1554 C C . LEU A 1 199 ? 1.435 14.478 33.306 1.00 40.49 1339 LEU A C 1
ATOM 1555 O O . LEU A 1 199 ? 1.564 15.535 32.677 1.00 40.68 1339 LEU A O 1
ATOM 1560 N N . LEU A 1 200 ? 0.420 13.647 33.086 1.00 43.87 1340 LEU A N 1
ATOM 1561 C CA . LEU A 1 200 ? -0.562 13.968 32.058 1.00 46.22 1340 LEU A CA 1
ATOM 1562 C C . LEU A 1 200 ? -1.462 15.124 32.485 1.00 43.39 1340 LEU A C 1
ATOM 1563 O O . LEU A 1 200 ? -1.845 15.956 31.655 1.00 42.19 1340 LEU A O 1
ATOM 1568 N N . ASP A 1 201 ? -1.789 15.208 33.778 1.00 44.66 1341 ASP A N 1
ATOM 1569 C CA . ASP A 1 201 ? -2.553 16.349 34.273 1.00 42.40 1341 ASP A CA 1
ATOM 1570 C C . ASP A 1 201 ? -1.719 17.625 34.255 1.00 39.51 1341 ASP A C 1
ATOM 1571 O O . ASP A 1 201 ? -2.231 18.702 33.930 1.00 36.70 1341 ASP A O 1
ATOM 1576 N N . ILE A 1 202 ? -0.444 17.536 34.637 1.00 35.12 1342 ILE A N 1
ATOM 1577 C CA . ILE A 1 202 ? 0.406 18.726 34.598 1.00 31.88 1342 ILE A CA 1
ATOM 1578 C C . ILE A 1 202 ? 0.551 19.219 33.166 1.00 33.00 1342 ILE A C 1
ATOM 1579 O O . ILE A 1 202 ? 0.498 20.423 32.898 1.00 33.89 1342 ILE A O 1
ATOM 1584 N N . ASN A 1 203 ? 0.704 18.293 32.220 1.00 36.18 1343 ASN A N 1
ATOM 1585 C CA . ASN A 1 203 ? 0.878 18.695 30.828 1.00 37.41 1343 ASN A CA 1
ATOM 1586 C C . ASN A 1 203 ? -0.341 19.439 30.301 1.00 36.51 1343 ASN A C 1
ATOM 1587 O O . ASN A 1 203 ? -0.205 20.426 29.569 1.00 36.17 1343 ASN A O 1
ATOM 1592 N N . LYS A 1 204 ? -1.542 18.997 30.674 1.00 37.51 1344 LYS A N 1
ATOM 1593 C CA . LYS A 1 204 ? -2.738 19.703 30.224 1.00 42.91 1344 LYS A CA 1
ATOM 1594 C C . LYS A 1 204 ? -2.811 21.100 30.823 1.00 39.35 1344 LYS A C 1
ATOM 1595 O O . LYS A 1 204 ? -3.174 22.057 30.132 1.00 42.16 1344 LYS A O 1
ATOM 1601 N N . ASP A 1 205 ? -2.446 21.240 32.104 1.00 37.32 1345 ASP A N 1
ATOM 1602 C CA . ASP A 1 205 ? -2.385 22.564 32.716 1.00 39.20 1345 ASP A CA 1
ATOM 1603 C C . ASP A 1 205 ? -1.319 23.450 32.073 1.00 38.67 1345 ASP A C 1
ATOM 1604 O O . ASP A 1 205 ? -1.509 24.669 31.980 1.00 37.00 1345 ASP A O 1
ATOM 1609 N N . PHE A 1 206 ? -0.201 22.869 31.629 1.00 37.56 1346 PHE A N 1
ATOM 1610 C CA . PHE A 1 206 ? 0.860 23.632 30.977 1.00 36.79 1346 PHE A CA 1
ATOM 1611 C C . PHE A 1 206 ? 0.507 24.063 29.556 1.00 39.36 1346 PHE A C 1
ATOM 1612 O O . PHE A 1 206 ? 1.223 24.893 28.983 1.00 40.90 1346 PHE A O 1
ATOM 1620 N N . GLN A 1 207 ? -0.555 23.515 28.971 1.00 42.76 1347 GLN A N 1
ATOM 1621 C CA . GLN A 1 207 ? -0.839 23.782 27.561 1.00 48.64 1347 GLN A CA 1
ATOM 1622 C C . GLN A 1 207 ? -1.058 25.253 27.235 1.00 44.34 1347 GLN A C 1
ATOM 1623 O O . GLN A 1 207 ? -0.516 25.717 26.215 1.00 43.45 1347 GLN A O 1
ATOM 1629 N N . PRO A 1 208 ? -1.833 26.033 28.002 1.00 45.30 1348 PRO A N 1
ATOM 1630 C CA . PRO A 1 208 ? -1.973 27.464 27.680 1.00 43.33 1348 PRO A CA 1
ATOM 1631 C C . PRO A 1 208 ? -0.654 28.215 27.629 1.00 43.16 1348 PRO A C 1
ATOM 1632 O O . PRO A 1 208 ? -0.573 29.268 26.985 1.00 42.74 1348 PRO A O 1
ATOM 1636 N N . TYR A 1 209 ? 0.379 27.707 28.288 1.00 40.11 1349 TYR A N 1
ATOM 1637 C CA . TYR A 1 209 ? 1.668 28.372 28.401 1.00 36.53 1349 TYR A CA 1
ATOM 1638 C C . TYR A 1 209 ? 2.700 27.817 27.429 1.00 37.21 1349 TYR A C 1
ATOM 1639 O O . TYR A 1 209 ? 3.505 28.578 26.889 1.00 39.36 1349 TYR A O 1
ATOM 1648 N N . TYR A 1 210 ? 2.672 26.511 27.163 1.00 36.78 1350 TYR A N 1
ATOM 1649 C CA . TYR A 1 210 ? 3.630 25.903 26.247 1.00 36.67 1350 TYR A CA 1
ATOM 1650 C C . TYR A 1 210 ? 3.214 26.003 24.784 1.00 42.89 1350 TYR A C 1
ATOM 1651 O O . TYR A 1 210 ? 4.076 25.895 23.904 1.00 42.02 1350 TYR A O 1
ATOM 1660 N N . GLY A 1 211 ? 1.926 26.193 24.501 1.00 44.24 1351 GLY A N 1
ATOM 1661 C CA . GLY A 1 211 ? 1.454 26.211 23.131 1.00 48.63 1351 GLY A CA 1
ATOM 1662 C C . GLY A 1 211 ? 1.233 24.816 22.573 1.00 51.52 1351 GLY A C 1
ATOM 1663 O O . GLY A 1 211 ? 1.542 23.800 23.193 1.00 48.39 1351 GLY A O 1
ATOM 1664 N N . GLU A 1 212 ? 0.684 24.778 21.359 1.00 54.63 1352 GLU A N 1
ATOM 1665 C CA . GLU A 1 212 ? 0.351 23.509 20.722 1.00 57.47 1352 GLU A CA 1
ATOM 1666 C C . GLU A 1 212 ? 1.594 22.646 20.548 1.00 52.11 1352 GLU A C 1
ATOM 1667 O O . GLU A 1 212 ? 2.632 23.113 20.071 1.00 52.19 1352 GLU A O 1
ATOM 1673 N N . GLY A 1 213 ? 1.488 21.382 20.948 1.00 51.75 1353 GLY A N 1
ATOM 1674 C CA . GLY A 1 213 ? 2.588 20.449 20.834 1.00 49.24 1353 GLY A CA 1
ATOM 1675 C C . GLY A 1 213 ? 3.608 20.505 21.950 1.00 45.83 1353 GLY A C 1
ATOM 1676 O O . GLY A 1 213 ? 4.465 19.616 22.022 1.00 48.27 1353 GLY A O 1
ATOM 1677 N N . GLY A 1 214 ? 3.550 21.511 22.819 1.00 43.83 1354 GLY A N 1
ATOM 1678 C CA . GLY A 1 214 ? 4.503 21.628 23.911 1.00 42.97 1354 GLY A 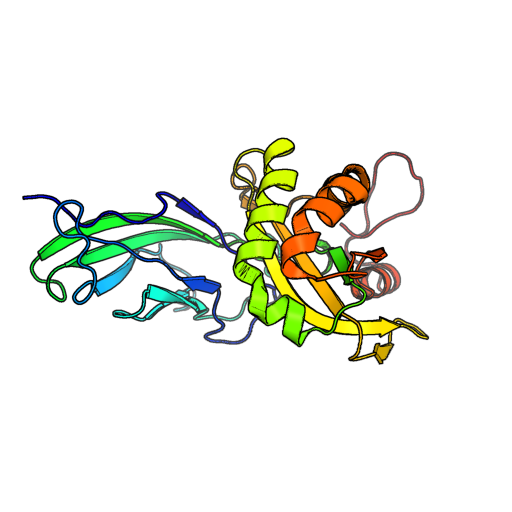CA 1
ATOM 1679 C C . GLY A 1 214 ? 4.082 20.773 25.094 1.00 45.07 1354 GLY A C 1
ATOM 1680 O O . GLY A 1 214 ? 2.908 20.718 25.450 1.00 47.56 1354 GLY A O 1
ATOM 1681 N N . ARG A 1 215 ? 5.062 20.112 25.707 1.00 41.16 1355 ARG A N 1
ATOM 1682 C CA . ARG A 1 215 ? 4.771 19.251 26.845 1.00 43.47 1355 ARG A CA 1
ATOM 1683 C C . ARG A 1 215 ? 6.058 18.941 27.592 1.00 36.67 1355 ARG A C 1
ATOM 1684 O O . ARG A 1 215 ? 7.161 19.077 27.058 1.00 35.46 1355 ARG A O 1
ATOM 1692 N N . ILE A 1 216 ? 5.893 18.544 28.853 1.00 36.04 1356 ILE A N 1
ATOM 1693 C CA . ILE A 1 216 ? 6.966 17.887 29.579 1.00 35.21 1356 ILE A CA 1
ATOM 1694 C C . ILE A 1 216 ? 7.175 16.501 28.991 1.00 35.48 1356 ILE A C 1
ATOM 1695 O O . ILE A 1 216 ? 6.226 15.716 28.862 1.00 38.09 1356 ILE A O 1
ATOM 1700 N N . LEU A 1 217 ? 8.420 16.189 28.642 1.00 32.52 1357 LEU A N 1
ATOM 1701 C CA . LEU A 1 217 ? 8.769 14.883 28.104 1.00 34.66 1357 LEU A CA 1
ATOM 1702 C C . LEU A 1 217 ? 9.047 13.857 29.193 1.00 35.59 1357 LEU A C 1
ATOM 1703 O O . LEU A 1 217 ? 8.663 12.690 29.054 1.00 38.74 1357 LEU A O 1
ATOM 1708 N N . GLU A 1 218 ? 9.737 14.255 30.256 1.00 33.55 1358 GLU A N 1
ATOM 1709 C CA . GLU A 1 218 ? 10.054 13.323 31.331 1.00 33.93 1358 GLU A CA 1
ATOM 1710 C C . GLU A 1 218 ? 10.551 14.115 32.527 1.00 32.81 1358 GLU A C 1
ATOM 1711 O O . GLU A 1 218 ? 10.866 15.302 32.423 1.00 32.75 1358 GLU A O 1
ATOM 1717 N N . ILE A 1 219 ? 10.611 13.435 33.668 1.00 35.07 1359 ILE A N 1
ATOM 1718 C CA . ILE A 1 219 ? 11.281 13.925 34.867 1.00 31.70 1359 ILE A CA 1
ATOM 1719 C C . ILE A 1 219 ? 12.488 13.027 35.086 1.00 31.81 1359 ILE A C 1
ATOM 1720 O O . ILE A 1 219 ? 12.370 11.796 35.013 1.00 32.93 1359 ILE A O 1
ATOM 1725 N N . ARG A 1 220 ? 13.649 13.627 35.343 1.00 32.88 1360 ARG A N 1
ATOM 1726 C CA . ARG A 1 220 ? 14.856 12.837 35.530 1.00 31.83 1360 ARG A CA 1
ATOM 1727 C C . ARG A 1 220 ? 15.655 13.357 36.718 1.00 33.83 1360 ARG A C 1
ATOM 1728 O O . ARG A 1 220 ? 15.471 14.486 37.183 1.00 35.57 1360 ARG A O 1
ATOM 1736 N N . THR A 1 221 ? 16.540 12.495 37.215 1.00 32.56 1361 THR A N 1
ATOM 1737 C CA . THR A 1 221 ? 17.396 12.863 38.335 1.00 34.04 1361 THR A CA 1
ATOM 1738 C C . THR A 1 221 ? 18.663 13.538 37.814 1.00 35.10 1361 THR A C 1
ATOM 1739 O O . THR A 1 221 ? 19.237 13.091 36.813 1.00 36.68 1361 THR A O 1
ATOM 1743 N N . PRO A 1 222 ? 19.094 14.632 38.449 1.00 36.09 1362 PRO A N 1
ATOM 1744 C CA . PRO A 1 222 ? 20.295 15.335 37.979 1.00 36.80 1362 PRO A CA 1
ATOM 1745 C C . PRO A 1 222 ? 21.494 14.403 37.862 1.00 35.96 1362 PRO A C 1
ATOM 1746 O O . PRO A 1 222 ? 21.674 13.479 38.661 1.00 34.14 1362 PRO A O 1
ATOM 1750 N N . GLU A 1 223 ? 22.321 14.661 36.846 1.00 40.77 1363 GLU A N 1
ATOM 1751 C CA . GLU A 1 223 ? 23.532 13.871 36.662 1.00 47.78 1363 GLU A CA 1
ATOM 1752 C C . GLU A 1 223 ? 24.464 13.973 37.863 1.00 50.97 1363 GLU A C 1
ATOM 1753 O O . GLU A 1 223 ? 25.212 13.033 38.147 1.00 50.98 1363 GLU A O 1
ATOM 1759 N N . ALA A 1 224 ? 24.421 15.091 38.592 1.00 53.78 1364 ALA A N 1
ATOM 1760 C CA . ALA A 1 224 ? 25.280 15.252 39.764 1.00 56.72 1364 ALA A CA 1
ATOM 1761 C C . ALA A 1 224 ? 25.055 14.156 40.801 1.00 61.91 1364 ALA A C 1
ATOM 1762 O O . ALA A 1 224 ? 25.983 13.803 41.537 1.00 63.15 1364 ALA A O 1
ATOM 1764 N N . VAL A 1 225 ? 23.838 13.610 40.880 1.00 61.35 1365 VAL A N 1
ATOM 1765 C CA . VAL A 1 225 ? 23.555 12.585 41.881 1.00 61.35 1365 VAL A CA 1
ATOM 1766 C C . VAL A 1 225 ? 24.354 11.318 41.604 1.00 66.87 1365 VAL A C 1
ATOM 1767 O O . VAL A 1 225 ? 24.786 10.629 42.537 1.00 68.95 1365 VAL A O 1
ATOM 1771 N N . THR A 1 226 ? 24.572 10.996 40.327 1.00 66.19 1366 THR A N 1
ATOM 1772 C CA . THR A 1 226 ? 25.380 9.832 39.978 1.00 67.09 1366 THR A CA 1
ATOM 1773 C C . THR A 1 226 ? 26.851 10.061 40.313 1.00 65.96 1366 THR A C 1
ATOM 1774 O O . THR A 1 226 ? 27.545 9.139 40.762 1.00 62.29 1366 THR A O 1
ATOM 1778 N N . SER A 1 227 ? 27.342 11.287 40.110 1.00 65.78 1367 SER A N 1
ATOM 1779 C CA . SER A 1 227 ? 28.712 11.613 40.492 1.00 70.85 1367 SER A CA 1
ATOM 1780 C C . SER A 1 227 ? 28.926 11.474 41.994 1.00 76.09 1367 SER A C 1
ATOM 1781 O O . SER A 1 227 ? 30.019 11.094 42.434 1.00 75.39 1367 SER A O 1
ATOM 1784 N N . ILE A 1 228 ? 27.900 11.771 42.793 1.00 77.89 1368 ILE A N 1
ATOM 1785 C CA . ILE A 1 228 ? 28.044 11.695 44.244 1.00 71.98 1368 ILE A CA 1
ATOM 1786 C C . ILE A 1 228 ? 28.152 10.245 44.706 1.00 69.54 1368 ILE A C 1
ATOM 1787 O O . ILE A 1 228 ? 28.923 9.929 45.620 1.00 66.49 1368 ILE A O 1
ATOM 1792 N N . LYS A 1 229 ? 27.406 9.334 44.070 1.00 68.07 1369 LYS A N 1
ATOM 1793 C CA . LYS A 1 229 ? 27.510 7.926 44.450 1.00 66.61 1369 LYS A CA 1
ATOM 1794 C C . LYS A 1 229 ? 28.861 7.340 44.057 1.00 69.41 1369 LYS A C 1
ATOM 1795 O O . LYS A 1 229 ? 29.439 6.541 44.804 1.00 65.44 1369 LYS A O 1
ATOM 1801 N N . LYS A 1 230 ? 29.381 7.723 42.888 1.00 74.11 1370 LYS A N 1
ATOM 1802 C CA . LYS A 1 230 ? 30.693 7.242 42.469 1.00 77.47 1370 LYS A CA 1
ATOM 1803 C C . LYS A 1 230 ? 31.790 7.682 43.430 1.00 78.91 1370 LYS A C 1
ATOM 1804 O O . LYS A 1 230 ? 32.789 6.973 43.596 1.00 75.60 1370 LYS A O 1
ATOM 1810 N N . ARG A 1 231 ? 31.600 8.796 44.111 1.00 80.93 1371 ARG A N 1
ATOM 1811 C CA . ARG A 1 231 ? 32.568 9.232 45.086 1.00 81.88 1371 ARG A CA 1
ATOM 1812 C C . ARG A 1 231 ? 32.303 8.573 46.439 1.00 83.24 1371 ARG A C 1
ATOM 1813 O O . ARG A 1 231 ? 33.044 8.797 47.358 1.00 84.90 1371 ARG A O 1
ATOM 1821 N N . GLY A 1 232 ? 31.237 7.788 46.559 1.00 81.39 1372 GLY A N 1
ATOM 1822 C CA . GLY A 1 232 ? 30.930 7.106 47.801 1.00 80.36 1372 GLY A CA 1
ATOM 1823 C C . GLY A 1 232 ? 30.343 7.984 48.882 1.00 78.59 1372 GLY A C 1
ATOM 1824 O O . GLY A 1 232 ? 30.462 7.653 50.064 1.00 78.55 1372 GLY A O 1
ATOM 1825 N N . GLU A 1 233 ? 29.704 9.090 48.510 1.00 75.71 1373 GLU A N 1
ATOM 1826 C CA . GLU A 1 233 ? 29.188 10.061 49.461 1.00 73.11 1373 GLU A CA 1
ATOM 1827 C C . GLU A 1 233 ? 27.676 9.929 49.604 1.00 68.99 1373 GLU A C 1
ATOM 1828 O O . GLU A 1 233 ? 26.975 9.545 48.664 1.00 68.35 1373 GLU A O 1
ATOM 1834 N N . SER A 1 234 ? 27.184 10.253 50.803 1.00 64.75 1374 SER A N 1
ATOM 1835 C CA . SER A 1 234 ? 25.756 10.337 51.111 1.00 62.57 1374 SER A CA 1
ATOM 1836 C C . SER A 1 234 ? 25.019 9.011 50.933 1.00 66.13 1374 SER A C 1
ATOM 1837 O O . SER A 1 234 ? 23.791 8.997 50.793 1.00 66.67 1374 SER A O 1
ATOM 1840 N N . LEU A 1 235 ? 25.735 7.889 50.948 1.00 65.32 1375 LEU A N 1
ATOM 1841 C CA . LEU A 1 235 ? 25.127 6.587 50.712 1.00 68.02 1375 LEU A CA 1
ATOM 1842 C C . LEU A 1 235 ? 24.534 6.028 52.001 1.00 74.64 1375 LEU A C 1
ATOM 1843 O O . LEU A 1 235 ? 25.152 6.093 53.068 1.00 78.77 1375 LEU A O 1
ATOM 1848 N N . GLY A 1 236 ? 23.329 5.481 51.891 1.00 74.64 1376 GLY A N 1
ATOM 1849 C CA . GLY A 1 236 ? 22.662 4.888 53.026 1.00 74.71 1376 GLY A CA 1
ATOM 1850 C C . GLY A 1 236 ? 21.551 3.961 52.582 1.00 76.58 1376 GLY A C 1
ATOM 1851 O O . GLY A 1 236 ? 21.379 3.690 51.392 1.00 77.34 1376 GLY A O 1
ATOM 1852 N N . TYR A 1 237 ? 20.793 3.479 53.565 1.00 75.40 1377 TYR A N 1
ATOM 1853 C CA . TYR A 1 237 ? 19.684 2.577 53.286 1.00 76.60 1377 TYR A CA 1
ATOM 1854 C C . TYR A 1 237 ? 18.531 3.332 52.632 1.00 78.75 1377 TYR A C 1
ATOM 1855 O O . TYR A 1 237 ? 18.232 4.476 52.988 1.00 77.84 1377 TYR A O 1
ATOM 1864 N N . THR A 1 238 ? 17.893 2.685 51.659 1.00 80.28 1378 THR A N 1
ATOM 1865 C CA . THR A 1 238 ? 16.654 3.162 51.061 1.00 80.71 1378 THR A CA 1
ATOM 1866 C C . THR A 1 238 ? 15.678 1.997 50.970 1.00 81.29 1378 THR A C 1
ATOM 1867 O O . THR A 1 238 ? 16.073 0.828 50.957 1.00 84.21 1378 THR A O 1
ATOM 1871 N N . GLU A 1 239 ? 14.392 2.327 50.900 1.00 76.98 1379 GLU A N 1
ATOM 1872 C CA . GLU A 1 239 ? 13.349 1.318 51.011 1.00 71.87 1379 GLU A CA 1
ATOM 1873 C C . GLU A 1 239 ? 13.094 0.627 49.678 1.00 70.70 1379 GLU A C 1
ATOM 1874 O O . GLU A 1 239 ? 13.006 1.272 48.630 1.00 71.68 1379 GLU A O 1
ATOM 1880 N N . GLY A 1 240 ? 12.965 -0.698 49.731 1.00 67.02 1380 GLY A N 1
ATOM 1881 C CA . GLY A 1 240 ? 12.629 -1.491 48.570 1.00 67.85 1380 GLY A CA 1
ATOM 1882 C C . GLY A 1 240 ? 13.798 -1.936 47.722 1.00 70.76 1380 GLY A C 1
ATOM 1883 O O . GLY A 1 240 ? 13.580 -2.604 46.703 1.00 67.63 1380 GLY A O 1
ATOM 1884 N N . ALA A 1 241 ? 15.028 -1.604 48.106 1.00 78.30 1381 ALA A N 1
ATOM 1885 C CA . ALA A 1 241 ? 16.192 -1.922 47.295 1.00 82.10 1381 ALA A CA 1
ATOM 1886 C C . ALA A 1 241 ? 17.351 -2.343 48.186 1.00 82.13 1381 ALA A C 1
ATOM 1887 O O . ALA A 1 241 ? 17.409 -2.012 49.373 1.00 82.78 1381 ALA A O 1
ATOM 1889 N N . SER A 1 242 ? 18.277 -3.094 47.591 1.00 81.87 1382 SER A N 1
ATOM 1890 C CA . SER A 1 242 ? 19.558 -3.394 48.213 1.00 81.79 1382 SER A CA 1
ATOM 1891 C C . SER A 1 242 ? 20.681 -2.505 47.696 1.00 84.98 1382 SER A C 1
ATOM 1892 O O . SER A 1 242 ? 21.769 -2.502 48.283 1.00 85.91 1382 SER A O 1
ATOM 1895 N N . ARG A 1 243 ? 20.440 -1.754 46.622 1.00 85.33 1383 ARG A N 1
ATOM 1896 C CA . ARG A 1 243 ? 21.430 -0.831 46.087 1.00 84.58 1383 ARG A CA 1
ATOM 1897 C C . ARG A 1 243 ? 21.423 0.467 46.881 1.00 85.86 1383 ARG A C 1
ATOM 1898 O O . ARG A 1 243 ? 20.362 0.998 47.224 1.00 88.58 1383 ARG A O 1
ATOM 1906 N N . LEU A 1 244 ? 22.618 0.986 47.155 1.00 82.18 1384 LEU A N 1
ATOM 1907 C CA . LEU A 1 244 ? 22.755 2.198 47.951 1.00 78.32 1384 LEU A CA 1
ATOM 1908 C C . LEU A 1 244 ? 22.572 3.423 47.063 1.00 76.66 1384 LEU A C 1
ATOM 1909 O O . LEU A 1 244 ? 23.128 3.491 45.962 1.00 72.25 1384 LEU A O 1
ATOM 1914 N N . VAL A 1 245 ? 21.793 4.387 47.546 1.00 75.58 1385 VAL A N 1
ATOM 1915 C CA . VAL A 1 245 ? 21.453 5.584 46.777 1.00 76.68 1385 VAL A CA 1
ATOM 1916 C C . VAL A 1 245 ? 21.808 6.824 47.592 1.00 75.77 1385 VAL A C 1
ATOM 1917 O O . VAL A 1 245 ? 21.611 6.835 48.816 1.00 76.12 1385 VAL A O 1
ATOM 1921 N N . PRO A 1 246 ? 22.353 7.871 46.968 1.00 73.27 1386 PRO A N 1
ATOM 1922 C CA . PRO A 1 246 ? 22.717 9.076 47.727 1.00 74.01 1386 PRO A CA 1
ATOM 1923 C C . PRO A 1 246 ? 21.516 9.718 48.411 1.00 76.78 1386 PRO A C 1
ATOM 1924 O O . PRO A 1 246 ? 20.424 9.809 47.845 1.00 77.82 1386 PRO A O 1
ATOM 1928 N N . ARG A 1 247 ? 21.747 10.173 49.641 1.00 78.84 1387 ARG A N 1
ATOM 1929 C CA . ARG A 1 247 ? 20.719 10.724 50.518 1.00 71.66 1387 ARG A CA 1
ATOM 1930 C C . ARG A 1 247 ? 20.393 12.155 50.098 1.00 58.57 1387 ARG A C 1
ATOM 1931 O O . ARG A 1 247 ? 19.233 12.583 50.141 1.00 51.78 1387 ARG A O 1
#

Solvent-accessible surface area: 13245 Å² total; per-residue (Å²): 157,67,61,6,81,14,120,98,186,72,14,18,3,7,9,9,35,105,16,196,89,108,30,78,21,28,140,2,64,0,30,26,162,85,104,41,63,115,88,11,3,7,10,122,34,82,42,79,140,48,170,152,70,85,116,0,5,50,19,54,60,120,68,0,25,0,42,0,17,10,76,0,109,142,45,40,89,36,118,27,103,10,57,0,28,0,4,23,64,130,39,151,32,77,56,12,138,4,67,1,0,0,0,2,0,28,57,5,8,0,1,5,0,6,0,38,10,51,16,104,48,0,101,166,70,26,136,66,0,16,112,10,1,13,120,22,0,67,105,87,33,98,42,1,35,3,22,42,54,55,45,26,7,56,99,55,41,129,76,80,69,95,90,28,144,67,65,0,10,0,12,0,3,0,0,13,31,125,57,28,87,7,9,45,13,64,70,0,67,129,26,2,60,63,81,23,137,69,1,22,149,46,0,63,108,62,8,34,181,60,4,121,2,61,81,11,26,57,7,56,38,8,78,44,20,70,181,144,50,77,49,63,31,186,44,156,89,61,110,177,90,50,7,105

InterPro domains:
  IPR002126 Cadherin-like [PF00028] (158-261)
  IPR002126 Cadherin-like [PF00028] (528-610)
  IPR002126 Cadherin-like [PF00028] (626-713)
  IPR002126 Cadherin-like [PF00028] (731-815)
  IPR002126 Cadherin-like [PF00028] (829-921)
  IPR002126 Cadherin-like [PF00028] (943-1032)
  IPR002126 Cadherin-like [PF00028] (1051-1140)
  IPR002126 Cadherin-like [PF00028] (1158-1247)
  IPR002126 Cadherin-like [PR00205] (341-360)
  IPR002126 Cadherin-like [PR00205] (514-543)
  IPR002126 Cadherin-like [PR00205] (583-595)
  IPR002126 Cadherin-like [PR00205] (701-720)
  IPR002126 Cadherin-like [PR00205] (822-835)
  IPR002126 Cadherin-like [PR00205] (1090-1116)
  IPR002126 Cadherin-like [PR00205] (1131-1148)
  IPR002126 Cadherin-like [PS50268] (108-152)
  IPR002126 Cadherin-like [PS50268] (153-270)
  IPR002126 Cadherin-like [PS50268] (283-400)
  IPR002126 Cadherin-like [PS50268] (401-514)
  IPR002126 Cadherin-like [PS50268] (515-621)

GO terms:
  GO:0032421 stereocilium bundle (C, IDA)
  GO:0050910 detection of mechanical stimulus involved in sensory perception of sound (P, IMP)
  GO:0051017 actin filament bundle assembly (P, IMP)
  GO:0032420 stereocilium (C, IDA)
  GO:0005515 protein binding (F, IPI)
  GO:0001750 photoreceptor outer segment (C, IDA)
  GO:0005737 cytoplasm (C, IDA)
  GO:0005886 plasma membrane (C, IDA)
  GO:0060088 auditory receptor cell stereocilium organization (P, IGI)
  GO:0007605 sensory perception of sound (P, IGI)
  GO:0032420 stereocilium (C, EXP)
  GO:0001964 startle response (P, IMP)
  GO:0002009 morphogenesis of an epithelium (P, IMP)
  GO:0035264 multicellular organism growth (P, IMP)
  GO:0042491 inner ear auditory receptor cell differentiation (P, IMP)
  GO:1905515 non-motile cilium assembly (P, IMP)
  GO:0050973 detection of mechanical stimulus involved in equilibrioception (P, IMP)
  GO:0060013 righting reflex (P, IMP)
  GO:0060088 auditory receptor cell stereocilium organization (P, IMP)
  GO:0060122 inner ear receptor cell stereocilium organization (P, IMP)

Nearest PDB structures (foldseek):
  6c10-assembly1_A  TM=1.004E+00  e=1.055E-56  Mus musculus
  6eet-assembly1_A  TM=9.832E-01  e=3.521E-47  Mus musculus
  6bxz-assembly1_C  TM=9.783E-01  e=2.599E-47  Sus scrofa
  6bxz-assembly1_A  TM=9.794E-01  e=3.976E-47  Sus scrofa
  6c14-assembly1_C  TM=9.321E-01  e=1.984E-41  Mus musculus